Protein AF-A0A1S2NI06-F1 (afd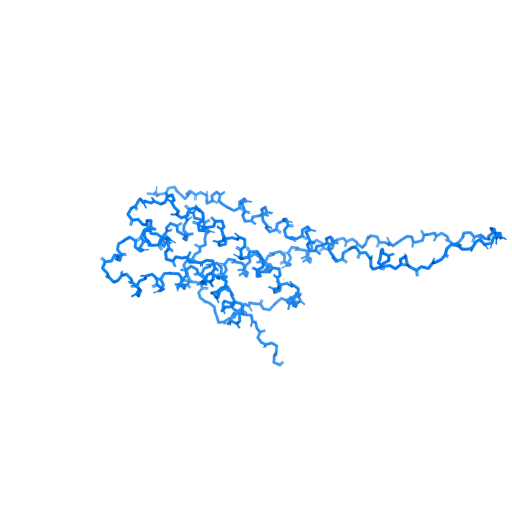b_monomer)

Foldseek 3Di:
DDDPDPQPCVVVVVVLLVVLVVVLVVVVPPPCVVVDPPDDDDDDDDDDDDDPPDPPPPPPDPPVVVVVLLSVLLSVLLLLLQQQLLVVLLVVLCVVCVPPNVLSVQLSCCLCVVQSNHDHCVVVPDQARDDDPPPDPVSLVSS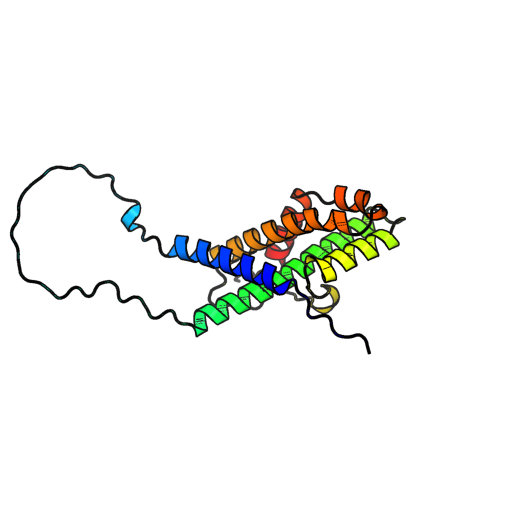LVSQLVSVVVSLVCSVVRDVVNVVSSVVDDSVSSNVSSVVSSVRHHDDPD

Structure (mmCIF, N/CA/C/O backbone):
data_AF-A0A1S2NI06-F1
#
_entry.id   AF-A0A1S2NI06-F1
#
loop_
_atom_site.group_PDB
_atom_site.id
_atom_site.type_symbol
_atom_site.label_atom_id
_atom_site.label_alt_id
_atom_site.label_comp_id
_atom_site.label_asym_id
_atom_site.label_entity_id
_atom_site.label_seq_id
_atom_site.pdbx_PDB_ins_code
_atom_site.Cartn_x
_atom_site.Cartn_y
_atom_site.Cartn_z
_atom_site.occupancy
_atom_site.B_iso_or_equiv
_atom_site.auth_seq_id
_atom_site.auth_comp_id
_atom_site.auth_asym_id
_atom_site.auth_atom_id
_atom_site.pdbx_PDB_model_num
ATOM 1 N N . MET A 1 1 ? -26.575 -8.287 -12.210 1.00 30.72 1 MET A N 1
ATOM 2 C CA . MET A 1 1 ? -25.509 -7.713 -13.062 1.00 30.72 1 MET A CA 1
ATOM 3 C C . MET A 1 1 ? -25.109 -6.364 -12.483 1.00 30.72 1 MET A C 1
ATOM 5 O O . MET A 1 1 ? -25.801 -5.383 -12.727 1.00 30.72 1 MET A O 1
ATOM 9 N N . LEU A 1 2 ? -24.057 -6.317 -11.659 1.00 30.08 2 LEU A N 1
ATOM 10 C CA . LEU A 1 2 ? -23.487 -5.038 -11.233 1.00 30.08 2 LEU A CA 1
ATOM 11 C C . LEU A 1 2 ? -22.755 -4.421 -12.426 1.00 30.08 2 LEU A C 1
ATOM 13 O O . LEU A 1 2 ? -21.873 -5.048 -13.014 1.00 30.08 2 LEU A O 1
ATOM 17 N N . LYS A 1 3 ? -23.147 -3.198 -12.793 1.00 34.09 3 LYS A N 1
ATOM 18 C CA . LYS A 1 3 ? -22.391 -2.365 -13.726 1.00 34.09 3 LYS A CA 1
ATOM 19 C C . LYS A 1 3 ? -20.985 -2.192 -13.156 1.00 34.09 3 LYS A C 1
ATOM 21 O O . LYS A 1 3 ? -20.821 -1.643 -12.071 1.00 34.09 3 LYS A O 1
ATOM 26 N N . LYS A 1 4 ? -19.996 -2.677 -13.905 1.00 38.00 4 LYS A N 1
ATOM 27 C CA . LYS A 1 4 ? -18.569 -2.439 -13.691 1.00 38.00 4 LYS A CA 1
ATOM 28 C C . LYS A 1 4 ? -18.367 -0.921 -13.763 1.00 38.00 4 LYS A C 1
ATOM 30 O O . LYS A 1 4 ? -18.345 -0.354 -14.853 1.00 38.00 4 LYS A O 1
ATOM 35 N N . SER A 1 5 ? -18.355 -0.259 -12.607 1.00 37.72 5 SER A N 1
ATOM 36 C CA . SER A 1 5 ? -17.981 1.149 -12.520 1.00 37.72 5 SER A CA 1
ATOM 37 C C . SER A 1 5 ? -16.526 1.222 -12.959 1.00 37.72 5 SER A C 1
ATOM 39 O O . SER A 1 5 ? -15.660 0.586 -12.358 1.00 37.72 5 SER A O 1
ATOM 41 N N . ILE A 1 6 ? -16.272 1.893 -14.077 1.00 45.59 6 ILE A N 1
ATOM 42 C CA . ILE A 1 6 ? -14.919 2.150 -14.556 1.00 45.59 6 ILE A CA 1
ATOM 43 C C . ILE A 1 6 ? -14.241 2.966 -13.449 1.00 45.59 6 ILE A C 1
ATOM 45 O O . ILE A 1 6 ? -14.674 4.079 -13.154 1.00 45.59 6 ILE A O 1
ATOM 49 N N . LYS A 1 7 ? -13.254 2.357 -12.773 1.00 46.56 7 LYS A N 1
ATOM 50 C CA . LYS A 1 7 ? -12.489 2.933 -11.656 1.00 46.56 7 LYS A CA 1
ATOM 51 C C . LYS A 1 7 ? -11.894 4.275 -12.109 1.00 46.56 7 LYS A C 1
ATOM 53 O O . LYS A 1 7 ? -10.891 4.315 -12.815 1.00 46.56 7 LYS A O 1
ATOM 58 N N . ASN A 1 8 ? -12.529 5.375 -11.713 1.00 44.78 8 ASN A N 1
ATOM 59 C CA . ASN A 1 8 ? -12.250 6.731 -12.202 1.00 44.78 8 ASN A CA 1
ATOM 60 C C . ASN A 1 8 ? -10.916 7.321 -11.679 1.00 44.78 8 ASN A C 1
ATOM 62 O O . ASN A 1 8 ? -10.570 8.451 -12.010 1.00 44.78 8 ASN A O 1
ATOM 66 N N . ASN A 1 9 ? -10.148 6.558 -10.890 1.00 53.88 9 ASN A N 1
ATOM 67 C CA . ASN A 1 9 ? -8.873 6.990 -10.303 1.00 53.88 9 ASN A CA 1
ATOM 68 C C . ASN A 1 9 ? -7.662 6.766 -11.214 1.00 53.88 9 ASN A C 1
ATOM 70 O O . ASN A 1 9 ? -6.600 7.316 -10.933 1.00 53.88 9 ASN A O 1
ATOM 74 N N . TYR A 1 10 ? -7.806 6.026 -12.323 1.00 49.09 10 TYR A N 1
ATOM 75 C CA . TYR A 1 10 ? -6.731 5.848 -13.313 1.00 49.09 10 TYR A CA 1
ATOM 76 C C . TYR A 1 10 ? -6.160 7.194 -13.790 1.00 49.09 10 TYR A C 1
ATOM 78 O O . TYR A 1 10 ? -4.971 7.300 -14.063 1.00 49.09 10 TYR A O 1
ATOM 86 N N . LEU A 1 11 ? -6.985 8.248 -13.804 1.00 45.66 11 LEU A N 1
ATOM 87 C CA . LEU A 1 11 ? -6.570 9.598 -14.170 1.00 45.66 11 LEU A CA 1
ATOM 88 C C . LEU A 1 11 ? -5.556 10.202 -13.184 1.00 45.66 11 LEU A C 1
ATOM 90 O O . LEU A 1 11 ? -4.592 10.818 -13.620 1.00 45.66 11 LEU A O 1
ATOM 94 N N . ILE A 1 12 ? -5.734 10.009 -11.873 1.00 54.19 12 ILE A N 1
ATOM 95 C CA . ILE A 1 12 ? -4.809 10.537 -10.855 1.00 54.19 12 ILE A CA 1
ATOM 96 C C . ILE A 1 12 ? -3.480 9.783 -10.930 1.00 54.19 12 ILE A C 1
ATOM 98 O O . ILE A 1 12 ? -2.423 10.409 -10.978 1.00 54.19 12 ILE A O 1
ATOM 102 N N . PHE A 1 13 ? -3.532 8.453 -11.051 1.00 54.22 13 PHE A N 1
ATOM 103 C CA . PHE A 1 13 ? -2.342 7.630 -11.273 1.00 54.22 13 PHE A CA 1
ATOM 104 C C . PHE A 1 13 ? -1.594 8.040 -12.542 1.00 54.22 13 PHE A C 1
ATOM 106 O O . PHE A 1 13 ? -0.386 8.251 -12.494 1.00 54.22 13 PHE A O 1
ATOM 113 N N . LEU A 1 14 ? -2.305 8.239 -13.655 1.00 54.31 14 LEU A N 1
ATOM 114 C CA . LEU A 1 14 ? -1.714 8.729 -14.898 1.00 54.31 14 LEU A CA 1
ATOM 115 C C . LEU A 1 14 ? -1.094 10.119 -14.744 1.00 54.31 14 LEU A C 1
ATOM 117 O O . LEU A 1 14 ? 0.000 10.338 -15.256 1.00 54.31 14 LEU A O 1
ATOM 121 N N . ILE A 1 15 ? -1.752 11.053 -14.051 1.00 60.06 15 ILE A N 1
ATOM 122 C CA . ILE A 1 15 ? -1.232 12.412 -13.847 1.00 60.06 15 ILE A CA 1
ATOM 123 C C . ILE A 1 15 ? 0.047 12.373 -13.009 1.00 60.06 15 ILE A C 1
ATOM 125 O O . ILE A 1 15 ? 1.037 12.976 -13.413 1.00 60.06 15 ILE A O 1
ATOM 129 N N . VAL A 1 16 ? 0.069 11.632 -11.897 1.00 58.19 16 VAL A N 1
ATOM 130 C CA . VAL A 1 16 ? 1.251 11.518 -11.025 1.00 58.19 16 VAL A CA 1
ATOM 131 C C . VAL A 1 16 ? 2.405 10.836 -11.757 1.00 58.19 16 VAL A C 1
ATOM 133 O O . VAL A 1 16 ? 3.529 11.335 -11.726 1.00 58.19 16 VAL A O 1
ATOM 136 N N . ILE A 1 17 ? 2.126 9.750 -12.484 1.00 59.88 17 ILE A N 1
ATOM 137 C CA . ILE A 1 17 ? 3.118 9.062 -13.319 1.00 59.88 17 ILE A CA 1
ATOM 138 C C . ILE A 1 17 ? 3.678 10.029 -14.369 1.00 59.88 17 ILE A C 1
ATOM 140 O O . ILE A 1 17 ? 4.893 10.163 -14.490 1.00 59.88 17 ILE A O 1
ATOM 144 N N . THR A 1 18 ? 2.817 10.773 -15.065 1.00 60.12 18 THR A N 1
ATOM 145 C CA . THR A 1 18 ? 3.236 11.750 -16.082 1.00 60.12 18 THR A CA 1
ATOM 146 C C . THR A 1 18 ? 4.076 12.876 -15.472 1.00 60.12 18 THR A C 1
ATOM 148 O O . THR A 1 18 ? 5.100 13.251 -16.037 1.00 60.12 18 THR A O 1
ATOM 151 N N . PHE A 1 19 ? 3.702 13.391 -14.298 1.00 59.78 19 PHE A N 1
ATOM 152 C CA . PHE A 1 19 ? 4.419 14.481 -13.629 1.00 59.78 19 PHE A CA 1
ATOM 153 C C . PHE A 1 19 ? 5.802 14.047 -13.127 1.00 59.78 19 PHE A C 1
ATOM 155 O O . PHE A 1 19 ? 6.777 14.792 -13.262 1.00 59.78 19 PHE A O 1
ATOM 162 N N . VAL A 1 20 ? 5.915 12.823 -12.599 1.00 60.03 20 VAL A N 1
ATOM 163 C CA . VAL A 1 20 ? 7.203 12.249 -12.195 1.00 60.03 20 VAL A CA 1
ATOM 164 C C . VAL A 1 20 ? 8.068 11.955 -13.415 1.00 60.03 20 VAL A C 1
ATOM 166 O O . VAL A 1 20 ? 9.238 12.321 -13.403 1.00 60.03 20 VAL A O 1
ATOM 169 N N . PHE A 1 21 ? 7.510 11.412 -14.501 1.00 58.34 21 PHE A N 1
ATOM 170 C CA . PHE A 1 21 ? 8.264 11.221 -15.743 1.00 58.34 21 PHE A CA 1
ATOM 171 C C . PHE A 1 21 ? 8.783 12.541 -16.311 1.00 58.34 21 PHE A C 1
ATOM 173 O O . PHE A 1 21 ? 9.970 12.629 -16.607 1.00 58.34 21 PHE A O 1
ATOM 180 N N . ILE A 1 22 ? 7.952 13.585 -16.399 1.00 57.34 22 ILE A N 1
ATOM 181 C CA . ILE A 1 22 ? 8.395 14.917 -16.841 1.00 57.34 22 ILE A CA 1
ATOM 182 C C . ILE A 1 22 ? 9.534 15.424 -15.946 1.00 57.34 22 ILE A C 1
ATOM 184 O O . ILE A 1 22 ? 10.531 15.925 -16.454 1.00 57.34 22 ILE A O 1
ATOM 188 N N . SER A 1 23 ? 9.437 15.232 -14.630 1.00 54.31 23 SER A N 1
ATOM 189 C CA . SER A 1 23 ? 10.467 15.666 -13.677 1.00 54.31 23 SER A CA 1
ATOM 190 C C . SER A 1 23 ? 11.777 14.873 -13.812 1.00 54.31 23 SER A C 1
ATOM 192 O O . SER A 1 23 ? 12.856 15.464 -13.813 1.00 54.31 23 SER A O 1
ATOM 194 N N . CYS A 1 24 ? 11.704 13.551 -13.996 1.00 49.53 24 CYS A N 1
ATOM 195 C CA . CYS A 1 24 ? 12.864 12.688 -14.225 1.00 49.53 24 CYS A CA 1
ATOM 196 C C . CYS A 1 24 ? 13.534 12.983 -15.573 1.00 49.53 24 CYS A C 1
ATOM 198 O O . CYS A 1 24 ? 14.757 13.112 -15.634 1.00 49.53 24 CYS A O 1
ATOM 200 N N . PHE A 1 25 ? 12.751 13.167 -16.639 1.00 51.59 25 PHE A N 1
ATOM 201 C CA . PHE A 1 25 ? 13.268 13.523 -17.959 1.00 51.59 25 PHE A CA 1
ATOM 202 C C . PHE A 1 25 ? 13.889 14.918 -17.968 1.00 51.59 25 PHE A C 1
ATOM 204 O O . PHE A 1 25 ? 14.991 15.070 -18.480 1.00 51.59 25 PHE A O 1
ATOM 211 N N . LEU A 1 26 ? 13.271 15.918 -17.333 1.00 48.19 26 LEU A N 1
ATOM 212 C CA . LEU A 1 26 ? 13.885 17.241 -17.185 1.00 48.19 26 LEU A CA 1
ATOM 213 C C . LEU A 1 26 ? 15.220 17.159 -16.431 1.00 48.19 26 LEU A C 1
ATOM 215 O O . LEU A 1 26 ? 16.176 17.807 -16.835 1.00 48.19 26 LEU A O 1
ATOM 219 N N . SER A 1 27 ? 15.336 16.318 -15.398 1.00 45.19 27 SER A N 1
ATOM 220 C CA . SER A 1 27 ? 16.606 16.145 -14.677 1.00 45.19 27 SER A CA 1
ATOM 221 C C . SER A 1 27 ? 17.690 15.395 -15.467 1.00 45.19 27 SER A C 1
ATOM 223 O O . SER A 1 27 ? 18.870 15.671 -15.275 1.00 45.19 27 SER A O 1
ATOM 225 N N . ALA A 1 28 ? 17.310 14.490 -16.376 1.00 44.91 28 ALA A N 1
ATOM 226 C CA . ALA A 1 28 ? 18.238 13.741 -17.230 1.00 44.91 28 ALA A CA 1
ATOM 227 C C . ALA A 1 28 ? 18.629 14.495 -18.517 1.00 44.91 28 ALA A C 1
ATOM 229 O O . ALA A 1 28 ? 19.676 14.218 -19.097 1.00 44.91 28 ALA A O 1
ATOM 230 N N . PHE A 1 29 ? 17.797 15.446 -18.961 1.00 43.47 29 PHE A N 1
ATOM 231 C CA . PHE A 1 29 ? 18.002 16.242 -20.175 1.00 43.47 29 PHE A CA 1
ATOM 232 C C . PHE A 1 29 ? 18.488 17.670 -19.921 1.00 43.47 29 PHE A C 1
ATOM 234 O O . PHE A 1 29 ? 18.764 18.361 -20.899 1.00 43.47 29 PHE A O 1
ATOM 241 N N . ILE A 1 30 ? 18.635 18.132 -18.671 1.00 42.62 30 ILE A N 1
ATOM 242 C CA . ILE A 1 30 ? 19.471 19.309 -18.397 1.00 42.62 30 ILE A CA 1
ATOM 243 C C . ILE A 1 30 ? 20.914 18.858 -18.633 1.00 42.62 30 ILE A C 1
ATOM 245 O O . ILE A 1 30 ? 21.453 18.099 -17.823 1.00 42.62 30 ILE A O 1
ATOM 249 N N . PRO A 1 31 ? 21.565 19.277 -19.733 1.00 38.88 31 PRO A N 1
ATOM 250 C CA . PRO A 1 31 ? 22.948 18.915 -19.949 1.00 38.88 31 PRO A CA 1
ATOM 251 C C . PRO A 1 31 ? 23.754 19.517 -18.799 1.00 38.88 31 PRO A C 1
ATOM 253 O O . PRO A 1 31 ? 23.561 20.681 -18.435 1.00 38.88 31 PRO A O 1
ATOM 256 N N . SER A 1 32 ? 24.725 18.766 -18.286 1.00 43.50 32 SER A N 1
ATOM 257 C CA . SER A 1 32 ? 25.750 19.271 -17.363 1.00 43.50 32 SER A CA 1
ATOM 258 C C . SER A 1 32 ? 26.503 20.504 -17.897 1.00 43.50 32 SER A C 1
ATOM 260 O O . SER A 1 32 ? 27.273 21.112 -17.164 1.00 43.50 32 SER A O 1
ATOM 262 N N . ALA A 1 33 ? 26.260 20.910 -19.149 1.00 44.22 33 ALA A N 1
ATOM 263 C CA . ALA A 1 33 ? 26.723 22.152 -19.754 1.00 44.22 33 ALA A CA 1
ATOM 264 C C . ALA A 1 33 ? 26.167 23.436 -19.101 1.00 44.22 33 ALA A C 1
ATOM 266 O O . ALA A 1 33 ? 26.736 24.494 -19.329 1.00 44.22 33 ALA A O 1
ATOM 267 N N . PHE A 1 34 ? 25.109 23.375 -18.281 1.00 48.09 34 PHE A N 1
ATOM 268 C CA . PHE A 1 34 ? 24.663 24.534 -17.484 1.00 48.09 34 PHE A CA 1
ATOM 269 C C . PHE A 1 34 ? 25.269 24.590 -16.072 1.00 48.09 34 PHE A C 1
ATOM 271 O O . PHE A 1 34 ? 25.006 25.535 -15.332 1.00 48.09 34 PHE A O 1
ATOM 278 N N . ALA A 1 35 ? 26.065 23.591 -15.676 1.00 44.47 35 ALA A N 1
ATOM 279 C CA . ALA A 1 35 ? 26.626 23.506 -14.328 1.00 44.47 35 ALA A CA 1
ATOM 280 C C . ALA A 1 35 ? 28.074 24.011 -14.216 1.00 44.47 35 ALA A C 1
ATOM 282 O O . ALA A 1 35 ? 28.627 23.972 -13.118 1.00 44.47 35 ALA A O 1
ATOM 283 N N . ASP A 1 36 ? 28.683 24.504 -15.299 1.00 44.47 36 ASP A N 1
ATOM 284 C CA . ASP A 1 36 ? 30.072 24.970 -15.263 1.00 44.47 36 ASP A CA 1
ATOM 285 C C . ASP A 1 36 ? 30.267 26.317 -15.973 1.00 44.47 36 ASP A C 1
ATOM 287 O O . ASP A 1 36 ? 31.005 26.434 -16.943 1.00 44.47 36 ASP A O 1
ATOM 291 N N . ASP A 1 37 ? 29.618 27.360 -15.449 1.00 40.50 37 ASP A N 1
ATOM 292 C CA . ASP A 1 37 ? 30.030 28.752 -15.674 1.00 40.50 37 ASP A CA 1
ATOM 293 C C . ASP A 1 37 ? 30.669 29.306 -14.392 1.00 40.50 37 ASP A C 1
ATOM 295 O O . ASP A 1 37 ? 30.188 30.224 -13.725 1.00 40.50 37 ASP A O 1
ATOM 299 N N . LYS A 1 38 ? 31.800 28.706 -14.012 1.00 50.06 38 LYS A N 1
ATOM 300 C CA . LYS A 1 38 ? 32.785 29.344 -13.133 1.00 50.06 38 LYS A CA 1
ATOM 301 C C . LYS A 1 38 ? 34.124 29.487 -13.844 1.00 50.06 38 LYS A C 1
ATOM 303 O O . LYS A 1 38 ? 35.113 28.959 -13.349 1.00 50.06 38 LYS A O 1
ATOM 308 N N . LYS A 1 39 ? 34.204 30.245 -14.946 1.00 37.47 39 LYS A N 1
ATOM 309 C CA . LYS A 1 39 ? 35.481 30.854 -15.370 1.00 37.47 39 LYS A CA 1
ATOM 310 C C . LYS A 1 39 ? 35.306 32.245 -15.985 1.00 37.47 39 LYS A C 1
ATOM 312 O O . LYS A 1 39 ? 34.712 32.405 -17.038 1.00 37.47 39 LYS A O 1
ATOM 317 N N . ASP A 1 40 ? 35.858 33.208 -15.249 1.00 36.44 40 ASP A N 1
ATOM 318 C CA . ASP A 1 40 ? 36.359 34.541 -15.606 1.00 36.44 40 ASP A CA 1
ATOM 319 C C . ASP A 1 40 ? 36.042 35.140 -16.995 1.00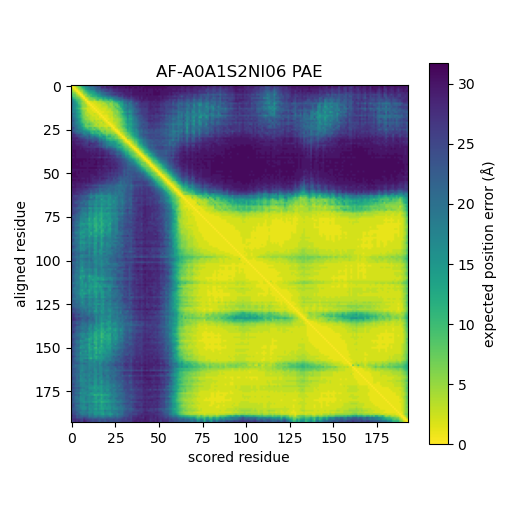 36.44 40 ASP A C 1
ATOM 321 O O . ASP A 1 40 ? 36.466 34.599 -18.020 1.00 36.44 40 ASP A O 1
ATOM 325 N N . PRO A 1 41 ? 35.480 36.365 -17.052 1.00 41.09 41 PRO A N 1
ATOM 326 C CA . PRO A 1 41 ? 35.399 37.133 -18.282 1.00 41.09 41 PRO A CA 1
ATOM 327 C C . PRO A 1 41 ? 36.711 37.900 -18.506 1.00 41.09 41 PRO A C 1
ATOM 329 O O . PRO A 1 41 ? 36.961 38.935 -17.885 1.00 41.09 41 PRO A O 1
ATOM 332 N N . LYS A 1 42 ? 37.550 37.436 -19.435 1.00 36.47 42 LYS A N 1
ATOM 333 C CA . LYS A 1 42 ? 38.537 38.304 -20.096 1.00 36.47 42 LYS A CA 1
ATOM 334 C C . LYS A 1 42 ? 38.475 38.135 -21.609 1.00 36.47 42 LYS A C 1
ATOM 336 O O . LYS A 1 42 ? 38.693 37.054 -22.143 1.00 36.47 42 LYS A O 1
ATOM 341 N N . GLU A 1 43 ? 38.168 39.251 -22.263 1.00 39.97 43 GLU A N 1
ATOM 342 C CA . GLU A 1 43 ? 38.207 39.489 -23.705 1.00 39.97 43 GLU A CA 1
ATOM 343 C C . GLU A 1 43 ? 39.473 38.941 -24.385 1.00 39.97 43 GLU A C 1
ATOM 345 O O . GLU A 1 43 ? 40.576 39.139 -23.866 1.00 39.97 43 GLU A O 1
ATOM 350 N N . LYS A 1 44 ? 39.329 38.419 -25.618 1.00 32.38 44 LYS A N 1
ATOM 351 C CA . LYS A 1 44 ? 39.927 39.026 -26.832 1.00 32.38 44 LYS A CA 1
ATOM 352 C C . LYS A 1 44 ? 39.638 38.253 -28.140 1.00 32.38 44 LYS A C 1
ATOM 354 O O . LYS A 1 44 ? 40.086 37.130 -28.310 1.00 32.38 44 LYS A O 1
ATOM 359 N N . THR A 1 45 ? 38.987 38.967 -29.069 1.00 31.84 45 THR A N 1
ATOM 360 C CA . THR A 1 45 ? 39.182 39.054 -30.546 1.00 31.84 45 THR A CA 1
ATOM 361 C C . THR A 1 45 ? 39.114 37.826 -31.490 1.00 31.84 45 THR A C 1
ATOM 363 O O . THR A 1 45 ? 39.857 36.862 -31.371 1.00 31.84 45 THR A O 1
ATOM 366 N N . THR A 1 46 ? 38.262 38.009 -32.511 1.00 34.34 46 THR A N 1
ATOM 367 C CA . THR A 1 46 ? 37.895 37.291 -33.766 1.00 34.34 46 THR A CA 1
ATOM 368 C C . THR A 1 46 ? 39.076 36.913 -34.709 1.00 34.34 46 THR A C 1
ATOM 370 O O . THR A 1 46 ? 40.146 37.492 -34.530 1.00 34.34 46 THR A O 1
ATOM 373 N N . PRO A 1 47 ? 38.938 36.021 -35.740 1.00 35.78 47 PRO A N 1
ATOM 374 C CA . PRO A 1 47 ? 37.972 36.149 -36.851 1.00 35.78 47 PRO A CA 1
ATOM 375 C C . PRO A 1 47 ? 37.246 34.868 -37.326 1.00 35.78 47 PRO A C 1
ATOM 377 O O . PRO A 1 47 ? 37.635 33.734 -37.067 1.00 35.78 47 PRO A O 1
ATOM 380 N N . VAL A 1 48 ? 36.162 35.129 -38.061 1.00 41.59 48 VAL A N 1
ATOM 381 C CA . VAL A 1 48 ? 35.306 34.218 -38.832 1.00 41.59 48 VAL A CA 1
ATOM 382 C C . VAL A 1 48 ? 36.131 33.273 -39.713 1.00 41.59 48 VAL A C 1
ATOM 384 O O . VAL A 1 48 ? 36.924 33.729 -40.532 1.00 41.59 48 VAL A O 1
ATOM 387 N N . SER A 1 49 ? 35.889 31.970 -39.577 1.00 32.00 49 SER A N 1
ATOM 388 C CA . SER A 1 49 ? 36.253 30.951 -40.561 1.00 32.00 49 SER A CA 1
ATOM 389 C C . SER A 1 49 ? 35.068 30.007 -40.745 1.00 32.00 49 SER A C 1
ATOM 391 O O . SER A 1 49 ? 34.237 29.840 -39.853 1.00 32.00 49 SER A O 1
ATOM 393 N N . GLU A 1 50 ? 34.958 29.497 -41.956 1.00 30.22 50 GLU A N 1
ATOM 394 C CA . GLU A 1 50 ? 33.762 28.993 -42.610 1.00 30.22 50 GLU A CA 1
ATOM 395 C C . GLU A 1 50 ? 33.051 27.861 -41.857 1.00 30.22 50 GLU A C 1
ATOM 397 O O . GLU A 1 50 ? 33.657 26.950 -41.302 1.00 30.22 50 GLU A O 1
ATOM 402 N N . SER A 1 51 ? 31.722 27.947 -41.886 1.00 38.19 51 SER A N 1
ATOM 403 C CA . SER A 1 51 ? 30.751 26.957 -41.425 1.00 38.19 51 SER A CA 1
ATOM 404 C C . SER A 1 51 ? 31.106 25.518 -41.831 1.00 38.19 51 SER A C 1
ATOM 406 O O . SER A 1 51 ? 31.034 25.192 -43.017 1.00 38.19 51 SER A O 1
ATOM 408 N N . PRO A 1 52 ? 31.309 24.591 -40.879 1.00 36.38 52 PRO A N 1
ATOM 409 C CA . PRO A 1 52 ? 30.732 23.272 -40.983 1.00 36.38 52 PRO A CA 1
ATOM 410 C C . PRO A 1 52 ? 29.326 23.372 -40.399 1.00 36.38 52 PRO A C 1
ATOM 412 O O . PRO A 1 52 ? 29.135 23.566 -39.198 1.00 36.38 52 PRO A O 1
ATOM 415 N N . GLN A 1 53 ? 28.353 23.283 -41.300 1.00 35.75 53 GLN A N 1
ATOM 416 C CA . GLN A 1 53 ? 26.944 23.023 -41.053 1.00 35.75 53 GLN A CA 1
ATOM 417 C C . GLN A 1 53 ? 26.727 22.372 -39.685 1.00 35.75 53 GLN A C 1
ATOM 419 O O . GLN A 1 53 ? 27.047 21.201 -39.489 1.00 35.75 53 GLN A O 1
ATOM 424 N N . SER A 1 54 ? 26.213 23.178 -38.752 1.00 33.41 54 SER A N 1
ATOM 425 C CA . SER A 1 54 ? 25.740 22.754 -37.442 1.00 33.41 54 SER A CA 1
ATOM 426 C C . SER A 1 54 ? 24.847 21.529 -37.623 1.00 33.41 54 SER A C 1
ATOM 428 O O . SER A 1 54 ? 23.660 21.635 -37.930 1.00 33.41 54 SER A O 1
ATOM 430 N N . GLN A 1 55 ? 25.419 20.341 -37.440 1.00 35.62 55 GLN A N 1
ATOM 431 C CA . GLN A 1 55 ? 24.667 19.227 -36.902 1.00 35.62 55 GLN A CA 1
ATOM 432 C C . GLN A 1 55 ? 24.494 19.563 -35.426 1.00 35.62 55 GLN A C 1
ATOM 434 O O . GLN A 1 55 ? 25.210 19.060 -34.564 1.00 35.62 55 GLN A O 1
ATOM 439 N N . GLY A 1 56 ? 23.561 20.483 -35.151 1.00 33.38 56 GLY A N 1
ATOM 440 C CA . GLY A 1 56 ? 22.984 20.614 -33.824 1.00 33.38 56 GLY A CA 1
ATOM 441 C C . GLY A 1 56 ? 22.575 19.218 -33.350 1.00 33.38 56 GLY A C 1
ATOM 442 O O . GLY A 1 56 ? 22.269 18.374 -34.203 1.00 33.38 56 GLY A O 1
ATOM 443 N N . PRO A 1 57 ? 22.630 18.942 -32.035 1.00 39.22 57 PRO A N 1
ATOM 444 C CA . PRO A 1 57 ? 22.342 17.617 -31.507 1.00 39.22 57 PRO A CA 1
ATOM 445 C C . PRO A 1 57 ? 21.046 17.136 -32.149 1.00 39.22 57 PRO A C 1
ATOM 447 O O . PRO A 1 57 ? 20.001 17.771 -31.991 1.00 39.22 57 PRO A O 1
ATOM 450 N N . LYS A 1 58 ? 21.149 16.086 -32.978 1.00 38.47 58 LYS A N 1
ATOM 451 C CA . LYS A 1 58 ? 19.982 15.424 -33.550 1.00 38.47 58 LYS A CA 1
ATOM 452 C C . LYS A 1 58 ? 19.121 15.111 -32.344 1.00 38.47 58 LYS A C 1
ATOM 454 O O . LYS A 1 58 ? 19.554 14.342 -31.493 1.00 38.47 58 LYS A O 1
ATOM 459 N N . LEU A 1 59 ? 17.971 15.772 -32.253 1.00 40.97 59 LEU A N 1
ATOM 460 C CA . LEU A 1 59 ? 16.931 15.420 -31.308 1.00 40.97 59 LEU A CA 1
ATOM 461 C C . LEU A 1 59 ? 16.644 13.951 -31.623 1.00 40.97 59 LEU A C 1
ATOM 463 O O . LEU A 1 59 ? 16.038 13.656 -32.657 1.00 40.97 59 LEU A O 1
ATOM 467 N N . GLU A 1 60 ? 17.247 13.037 -30.861 1.00 46.28 60 GLU A N 1
ATOM 468 C CA . GLU A 1 60 ? 17.064 11.615 -31.085 1.00 46.28 60 GLU A CA 1
ATOM 469 C C . GLU A 1 60 ? 15.565 11.390 -31.045 1.00 46.28 60 GLU A C 1
ATOM 471 O O . GLU A 1 60 ? 14.876 11.837 -30.125 1.00 46.28 60 GLU A O 1
ATOM 476 N N . VAL A 1 61 ? 15.053 10.802 -32.124 1.00 45.06 61 VAL A N 1
ATOM 477 C CA . VAL A 1 61 ? 13.645 10.464 -32.256 1.00 45.06 61 VAL A CA 1
ATOM 478 C C . VAL A 1 61 ? 13.283 9.686 -31.001 1.00 45.06 61 VAL A C 1
ATOM 480 O O . VAL A 1 61 ? 13.779 8.579 -30.806 1.00 45.06 61 VAL A O 1
ATOM 483 N N . VAL A 1 62 ? 12.478 10.309 -30.138 1.00 52.00 62 VAL A N 1
ATOM 484 C CA . VAL A 1 62 ? 11.910 9.726 -28.921 1.00 52.00 62 VAL A CA 1
ATOM 485 C C . VAL A 1 62 ? 11.413 8.336 -29.303 1.00 52.00 62 VAL A C 1
ATOM 487 O O . VAL A 1 62 ? 10.440 8.212 -30.047 1.00 52.00 62 VAL A O 1
ATOM 490 N N . ASN A 1 63 ? 12.138 7.288 -28.895 1.00 58.38 63 ASN A N 1
ATOM 491 C CA . ASN A 1 63 ? 11.820 5.918 -29.284 1.00 58.38 63 ASN A CA 1
ATOM 492 C C . ASN A 1 63 ? 10.545 5.505 -28.553 1.00 58.38 63 ASN A C 1
ATOM 494 O O . ASN A 1 63 ? 10.597 4.960 -27.460 1.00 58.38 63 ASN A O 1
ATOM 498 N N . TYR A 1 64 ? 9.393 5.811 -29.137 1.00 61.91 64 TYR A N 1
ATOM 499 C CA . TYR A 1 64 ? 8.090 5.686 -28.492 1.00 61.91 64 TYR A CA 1
ATOM 500 C C . TYR A 1 64 ? 7.850 4.301 -27.866 1.00 61.91 64 TYR A C 1
ATOM 502 O O . TYR A 1 64 ? 7.314 4.209 -26.767 1.00 61.91 64 TYR A O 1
ATOM 510 N N . ASN A 1 65 ? 8.346 3.234 -28.502 1.00 63.31 65 ASN A N 1
ATOM 511 C CA . ASN A 1 65 ? 8.250 1.866 -27.982 1.00 63.31 65 ASN A CA 1
ATOM 512 C C . ASN A 1 65 ? 9.046 1.675 -26.682 1.00 63.31 65 ASN A C 1
ATOM 514 O O . ASN A 1 65 ? 8.600 0.978 -25.774 1.00 63.31 65 ASN A O 1
ATOM 518 N N . LEU A 1 66 ? 10.210 2.318 -26.579 1.00 66.44 66 LEU A N 1
ATOM 519 C CA . LEU A 1 66 ? 11.015 2.338 -25.364 1.00 66.44 66 LEU A CA 1
ATOM 520 C C . LEU A 1 66 ? 10.308 3.112 -24.241 1.00 66.44 66 LEU A C 1
ATOM 522 O O . LEU A 1 66 ? 10.218 2.616 -23.121 1.00 66.44 66 LEU A O 1
ATOM 526 N N . PHE A 1 67 ? 9.768 4.296 -24.542 1.00 66.00 67 PHE A N 1
ATOM 527 C CA . PHE A 1 67 ? 9.021 5.093 -23.561 1.00 66.00 67 PHE A CA 1
ATOM 528 C C . PHE A 1 67 ? 7.804 4.332 -23.030 1.00 66.00 67 PHE A C 1
ATOM 530 O O . PHE A 1 67 ? 7.603 4.278 -21.818 1.00 66.00 67 PHE A O 1
ATOM 537 N N . GLN A 1 68 ? 7.050 3.683 -23.921 1.00 69.69 68 GLN A N 1
ATOM 538 C CA . GLN A 1 68 ? 5.902 2.869 -23.541 1.00 69.69 68 GLN A CA 1
ATOM 539 C C . GLN A 1 68 ? 6.320 1.686 -22.658 1.00 69.69 68 GLN A C 1
ATOM 541 O O . GLN A 1 68 ? 5.721 1.468 -21.612 1.00 69.69 68 GLN A O 1
ATOM 546 N N . SER A 1 69 ? 7.404 0.983 -23.004 1.00 67.56 69 SER A N 1
ATOM 547 C CA . SER A 1 69 ? 7.912 -0.137 -22.200 1.00 67.56 69 SER A CA 1
ATOM 548 C C . SER A 1 69 ? 8.351 0.286 -20.793 1.00 67.56 69 SER A C 1
ATOM 550 O O . SER A 1 69 ? 8.101 -0.442 -19.830 1.00 67.56 69 SER A O 1
ATOM 552 N N . ILE A 1 70 ? 9.001 1.446 -20.649 1.00 69.94 70 ILE A N 1
ATOM 553 C CA . ILE A 1 70 ? 9.397 1.981 -19.337 1.00 69.94 70 ILE A CA 1
ATOM 554 C C . ILE A 1 70 ? 8.153 2.385 -18.537 1.00 69.94 70 ILE A C 1
ATOM 556 O O . ILE A 1 70 ? 8.065 2.087 -17.345 1.00 69.94 70 ILE A O 1
ATOM 560 N N . GLN A 1 71 ? 7.183 3.031 -19.183 1.00 71.62 71 GLN A N 1
ATOM 561 C CA . GLN A 1 71 ? 5.937 3.446 -18.548 1.00 71.62 71 GLN A CA 1
ATOM 562 C C . GLN A 1 71 ? 5.113 2.248 -18.065 1.00 71.62 71 GLN A C 1
ATOM 564 O O . GLN A 1 71 ? 4.658 2.250 -16.921 1.00 71.62 71 GLN A O 1
ATOM 569 N N . ASP A 1 72 ? 4.960 1.216 -18.893 1.00 71.75 72 ASP A N 1
ATOM 570 C CA . ASP A 1 72 ? 4.213 0.004 -18.553 1.00 71.75 72 ASP A CA 1
ATOM 571 C C . ASP A 1 72 ? 4.891 -0.752 -17.402 1.00 71.75 72 ASP A C 1
ATOM 573 O O . ASP A 1 72 ? 4.223 -1.178 -16.453 1.00 71.75 72 ASP A O 1
ATOM 577 N N . SER A 1 73 ? 6.227 -0.837 -17.424 1.00 78.94 73 SER A N 1
ATOM 578 C CA . SER A 1 73 ? 7.023 -1.400 -16.328 1.00 78.94 73 SER A CA 1
ATOM 579 C C . SER A 1 73 ? 6.810 -0.625 -15.025 1.00 78.94 73 SER A C 1
ATOM 581 O O . SER A 1 73 ? 6.458 -1.215 -14.002 1.00 78.94 73 SER A O 1
ATOM 583 N N . LEU A 1 74 ? 6.958 0.705 -15.048 1.00 83.12 74 LEU A N 1
ATOM 584 C CA . LEU A 1 74 ? 6.807 1.530 -13.849 1.00 83.12 74 LEU A CA 1
ATOM 585 C C . LEU A 1 74 ? 5.370 1.504 -13.317 1.00 83.12 74 LEU A C 1
ATOM 587 O O . LEU A 1 74 ? 5.168 1.437 -12.105 1.00 83.12 74 LEU A O 1
ATOM 591 N N . SER A 1 75 ? 4.372 1.509 -14.203 1.00 84.25 75 SER A N 1
ATOM 592 C CA . SER A 1 75 ? 2.958 1.388 -13.842 1.00 84.25 75 SER A CA 1
ATOM 593 C C . SER A 1 75 ? 2.676 0.054 -13.152 1.00 84.25 75 SER A C 1
ATOM 595 O O . SER A 1 75 ? 2.063 0.025 -12.084 1.00 84.25 75 SER A O 1
ATOM 597 N N . THR A 1 76 ? 3.179 -1.049 -13.711 1.00 87.31 76 THR A N 1
ATOM 598 C CA . THR A 1 76 ? 3.019 -2.394 -13.137 1.00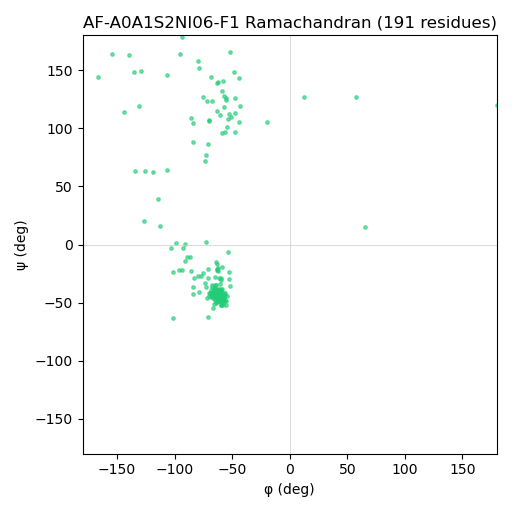 87.31 76 THR A CA 1
ATOM 599 C C . THR A 1 76 ? 3.678 -2.483 -11.762 1.00 87.31 76 THR A C 1
ATOM 601 O O . THR A 1 76 ? 3.031 -2.866 -10.786 1.00 87.31 76 THR A O 1
ATOM 604 N N . LYS A 1 77 ? 4.931 -2.028 -11.645 1.00 91.88 77 LYS A N 1
ATOM 605 C CA . LYS A 1 77 ? 5.668 -1.987 -10.373 1.00 91.88 77 LYS A CA 1
ATOM 606 C C . LYS A 1 77 ? 4.986 -1.099 -9.329 1.00 91.88 77 LYS A C 1
ATOM 608 O O . LYS A 1 77 ? 4.945 -1.461 -8.153 1.00 91.88 77 LYS A O 1
ATOM 613 N N . THR A 1 78 ? 4.412 0.031 -9.746 1.00 92.38 78 THR A N 1
ATOM 614 C CA . THR A 1 78 ? 3.624 0.918 -8.874 1.00 92.38 78 THR A CA 1
ATOM 615 C C . THR A 1 78 ? 2.383 0.204 -8.361 1.00 92.38 78 THR A C 1
ATOM 617 O O . THR A 1 78 ? 2.168 0.179 -7.153 1.00 92.38 78 THR A O 1
ATOM 620 N N . SER A 1 79 ? 1.609 -0.431 -9.246 1.00 92.19 79 SER A N 1
ATOM 621 C CA . SER A 1 79 ? 0.399 -1.170 -8.869 1.00 92.19 79 SER A CA 1
ATOM 622 C C .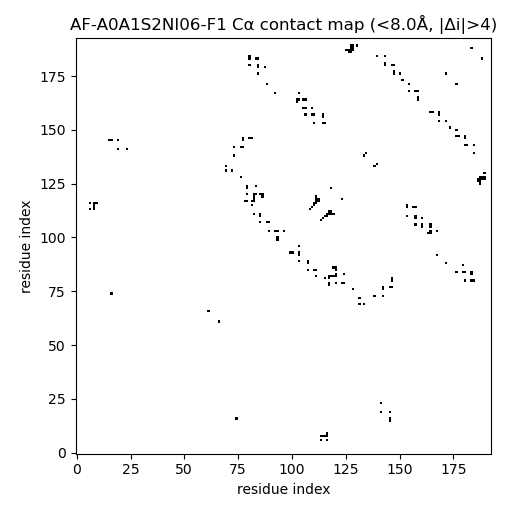 SER A 1 79 ? 0.704 -2.288 -7.869 1.00 92.19 79 SER A C 1
ATOM 624 O O . SER A 1 79 ? 0.094 -2.346 -6.799 1.00 92.19 79 SER A O 1
ATOM 626 N N . LEU A 1 80 ? 1.710 -3.120 -8.163 1.00 95.31 80 LEU A N 1
ATOM 627 C CA . LEU A 1 80 ? 2.146 -4.206 -7.280 1.00 95.31 80 LEU A CA 1
ATOM 628 C C . LEU A 1 80 ? 2.636 -3.678 -5.926 1.00 95.31 80 LEU A C 1
ATOM 630 O O . LEU A 1 80 ? 2.237 -4.183 -4.879 1.00 95.31 80 LEU A O 1
ATOM 634 N N . SER A 1 81 ? 3.440 -2.612 -5.923 1.00 96.38 81 SER A N 1
ATOM 635 C CA . SER A 1 81 ? 3.927 -1.997 -4.682 1.00 96.38 81 SER A CA 1
ATOM 636 C C . SER A 1 81 ? 2.796 -1.398 -3.848 1.00 96.38 81 SER A C 1
ATOM 638 O O . SER A 1 81 ? 2.775 -1.559 -2.629 1.00 96.38 81 SER A O 1
ATOM 640 N N . CYS A 1 82 ? 1.837 -0.716 -4.480 1.00 96.88 82 CYS A N 1
ATOM 641 C CA . CYS A 1 82 ? 0.647 -0.195 -3.812 1.00 96.88 82 CYS A CA 1
ATOM 642 C C . CYS A 1 82 ? -0.168 -1.324 -3.181 1.00 96.88 82 CYS A C 1
ATOM 644 O O . CYS A 1 82 ? -0.560 -1.213 -2.019 1.00 96.88 82 CYS A O 1
ATOM 646 N N . SER A 1 83 ? -0.365 -2.418 -3.919 1.00 97.12 83 SER A N 1
ATOM 647 C CA . SER A 1 83 ? -1.052 -3.607 -3.426 1.00 97.12 83 SER A CA 1
ATOM 648 C C . SER A 1 83 ? -0.337 -4.216 -2.213 1.00 97.12 83 SER A C 1
ATOM 650 O O . SER A 1 83 ? -0.962 -4.428 -1.170 1.00 97.12 83 SER A O 1
ATOM 652 N N . TYR A 1 84 ? 0.988 -4.379 -2.281 1.00 97.94 84 TYR A N 1
ATOM 653 C CA . TYR A 1 84 ? 1.804 -4.880 -1.174 1.00 97.94 84 TYR A CA 1
ATOM 654 C C . TYR A 1 84 ? 1.747 -3.964 0.062 1.00 97.94 84 TYR A C 1
ATOM 656 O O . TYR A 1 84 ? 1.550 -4.424 1.187 1.00 97.94 84 TYR A O 1
ATOM 664 N N . VAL A 1 85 ? 1.884 -2.644 -0.102 1.00 98.12 85 VAL A N 1
ATOM 665 C CA . VAL A 1 85 ? 1.845 -1.702 1.033 1.00 98.12 85 VAL A CA 1
ATOM 666 C C . VAL A 1 85 ? 0.446 -1.643 1.664 1.00 98.12 85 VAL A C 1
ATOM 668 O O . VAL A 1 85 ? 0.322 -1.574 2.893 1.00 98.12 85 VAL A O 1
ATOM 671 N N . ALA A 1 86 ? -0.620 -1.736 0.866 1.00 97.56 86 ALA A N 1
ATOM 672 C CA . ALA A 1 86 ? -1.984 -1.864 1.377 1.00 97.56 86 ALA A CA 1
ATOM 673 C C . ALA A 1 86 ? -2.177 -3.178 2.160 1.00 97.56 86 ALA A C 1
ATOM 675 O O . ALA A 1 86 ? -2.816 -3.185 3.217 1.00 97.56 86 ALA A O 1
ATOM 676 N N . TYR A 1 87 ? -1.521 -4.259 1.741 1.00 98.19 87 TYR A N 1
ATOM 677 C CA . TYR A 1 87 ? -1.517 -5.524 2.470 1.00 98.19 87 TYR A CA 1
ATOM 678 C C . TYR A 1 87 ? -0.781 -5.411 3.812 1.00 98.19 87 TYR A C 1
ATOM 680 O O . TYR A 1 87 ? -1.307 -5.815 4.853 1.00 98.19 87 TYR A O 1
ATOM 688 N N . LYS A 1 88 ? 0.385 -4.754 3.850 1.00 98.06 88 LYS A N 1
ATOM 689 C CA . LYS A 1 88 ? 1.086 -4.447 5.114 1.00 98.06 88 LYS A CA 1
ATOM 690 C C . LYS A 1 88 ? 0.219 -3.597 6.049 1.00 98.06 88 LYS A C 1
ATOM 692 O O . LYS A 1 88 ? 0.192 -3.856 7.253 1.00 98.06 88 LYS A O 1
ATOM 697 N N . THR A 1 89 ? -0.533 -2.645 5.494 1.00 97.69 89 THR A N 1
ATOM 698 C CA . THR A 1 89 ? -1.499 -1.819 6.237 1.00 97.69 89 THR A CA 1
ATOM 699 C C . THR A 1 89 ? -2.595 -2.684 6.865 1.00 97.69 89 THR A C 1
ATOM 701 O O . THR A 1 89 ? -2.837 -2.596 8.070 1.00 97.69 89 THR A O 1
ATOM 704 N N . LYS A 1 90 ? -3.198 -3.587 6.080 1.00 97.62 90 LYS A N 1
ATOM 705 C CA . LYS A 1 90 ? -4.191 -4.569 6.545 1.00 97.62 90 LYS A CA 1
ATOM 706 C C . LYS A 1 90 ? -3.649 -5.415 7.695 1.00 97.62 90 LYS A C 1
ATOM 708 O O . LYS A 1 90 ? -4.290 -5.498 8.742 1.00 97.62 90 LYS A O 1
ATOM 713 N N . LEU A 1 91 ? -2.471 -6.018 7.532 1.00 97.75 91 LEU A N 1
ATOM 714 C CA . LEU A 1 91 ? -1.859 -6.862 8.563 1.00 97.75 91 LEU A CA 1
ATOM 715 C C . LEU A 1 91 ? -1.591 -6.089 9.858 1.00 97.75 91 LEU A C 1
ATOM 717 O O . LEU A 1 91 ? -1.910 -6.571 10.950 1.00 97.75 91 LEU A O 1
ATOM 721 N N . TYR A 1 92 ? -1.036 -4.882 9.741 1.00 97.94 92 TYR A N 1
ATOM 722 C CA . TYR A 1 92 ? -0.749 -4.021 10.882 1.00 97.94 92 TYR A CA 1
ATOM 723 C C . TYR A 1 92 ? -2.021 -3.684 11.664 1.00 97.94 92 TYR A C 1
ATOM 725 O O . TYR A 1 92 ? -2.088 -3.917 12.873 1.00 97.94 92 TYR A O 1
ATOM 733 N N . LEU A 1 93 ? -3.051 -3.197 10.969 1.00 97.56 93 LEU A N 1
ATOM 734 C CA . LEU A 1 93 ? -4.302 -2.783 11.593 1.00 97.56 93 LEU A CA 1
ATOM 735 C C . LEU A 1 93 ? -5.052 -3.959 12.216 1.00 97.56 93 LEU A C 1
ATOM 737 O O . LEU A 1 93 ? -5.524 -3.830 13.346 1.00 97.56 93 LEU A O 1
ATOM 741 N N . LYS A 1 94 ? -5.101 -5.116 11.540 1.00 97.00 94 LYS A N 1
ATOM 742 C CA . LYS A 1 94 ? -5.715 -6.332 12.095 1.00 97.00 94 LYS A CA 1
ATOM 743 C C . LYS A 1 94 ? -5.038 -6.769 13.388 1.00 97.00 94 LYS A C 1
ATOM 745 O O . LYS A 1 94 ? -5.727 -7.112 14.344 1.00 97.00 94 LYS A O 1
ATOM 750 N N . THR A 1 95 ? -3.706 -6.726 13.419 1.00 97.06 95 THR A N 1
ATOM 751 C CA . THR A 1 95 ? -2.913 -7.121 14.591 1.00 97.06 95 THR A CA 1
ATOM 752 C C . THR A 1 95 ? -3.109 -6.150 15.754 1.00 97.06 95 THR A C 1
ATOM 754 O O . THR A 1 95 ? -3.218 -6.569 16.904 1.00 97.06 95 THR A O 1
ATOM 757 N N . LYS A 1 96 ? -3.161 -4.844 15.472 1.00 97.00 96 LYS A N 1
ATOM 758 C CA . LYS A 1 96 ? -3.315 -3.805 16.499 1.00 97.00 96 LYS A CA 1
ATOM 759 C C . LYS A 1 96 ? -4.741 -3.668 17.024 1.00 97.00 96 LYS A C 1
ATOM 761 O O . LYS A 1 96 ? -4.912 -3.291 18.180 1.00 97.00 96 LYS A O 1
ATOM 766 N N . ASN A 1 97 ? -5.742 -4.010 16.216 1.00 96.25 97 ASN A N 1
ATOM 767 C CA . ASN A 1 97 ? -7.152 -3.773 16.519 1.00 96.25 97 ASN A CA 1
ATOM 768 C C . ASN A 1 97 ? -7.971 -5.079 16.416 1.00 96.25 97 ASN A C 1
ATOM 770 O O . ASN A 1 97 ? -8.884 -5.185 15.593 1.00 96.25 97 ASN A O 1
ATOM 774 N N . PRO A 1 98 ? -7.697 -6.099 17.258 1.00 94.75 98 PRO A N 1
ATOM 775 C CA . PRO A 1 98 ? -8.364 -7.404 17.175 1.00 94.75 98 PRO A CA 1
ATOM 776 C C . PRO A 1 98 ? -9.881 -7.339 17.416 1.00 94.75 98 PRO A C 1
ATOM 778 O O . PRO A 1 98 ? -10.602 -8.241 17.006 1.00 94.75 98 PRO A O 1
ATOM 781 N N . LYS A 1 99 ? -10.376 -6.276 18.063 1.00 94.69 99 LYS A N 1
ATOM 782 C CA . LYS A 1 99 ? -11.806 -6.071 18.347 1.00 94.69 99 LYS A CA 1
ATOM 783 C C . LYS A 1 99 ? -12.553 -5.280 17.266 1.00 94.69 99 LYS A C 1
ATOM 785 O O . LYS A 1 99 ? -13.775 -5.319 17.262 1.00 94.69 99 LYS A O 1
ATOM 790 N N . SER A 1 100 ? -11.841 -4.611 16.360 1.00 94.62 100 SER A N 1
ATOM 791 C CA . SER A 1 100 ? -12.412 -3.712 15.341 1.00 94.62 100 SER A CA 1
ATOM 792 C C . SER A 1 100 ? -12.202 -4.264 13.931 1.00 94.62 100 SER A C 1
ATOM 794 O O . SER A 1 100 ? -11.821 -3.554 13.004 1.00 94.62 100 SER A O 1
ATOM 796 N N . GLN A 1 101 ? -12.349 -5.582 13.765 1.00 94.31 101 GLN A N 1
ATOM 797 C CA . GLN A 1 101 ? -12.064 -6.244 12.485 1.00 94.31 101 GLN A CA 1
ATOM 798 C C . GLN A 1 101 ? -13.013 -5.796 11.369 1.00 94.31 101 GLN A C 1
ATOM 800 O O . GLN A 1 101 ? -12.611 -5.808 10.207 1.00 94.31 101 GLN A O 1
ATOM 805 N N . SER A 1 102 ? -14.238 -5.390 11.716 1.00 95.25 102 SER A N 1
ATOM 806 C CA . SER A 1 102 ? -15.209 -4.866 10.754 1.00 95.25 102 SER A CA 1
ATOM 807 C C . SER A 1 102 ? -14.729 -3.538 10.172 1.00 95.25 102 SER A C 1
ATOM 809 O O . SER A 1 102 ? -14.623 -3.401 8.959 1.00 95.25 102 SER A O 1
ATOM 811 N N . GLU A 1 103 ? -14.349 -2.593 11.030 1.00 96.19 103 GLU A N 1
ATOM 812 C CA . GLU A 1 103 ? -13.846 -1.270 10.652 1.00 96.19 103 GLU A CA 1
ATOM 813 C C . GLU A 1 103 ? -12.516 -1.379 9.903 1.00 96.19 103 GLU A C 1
ATOM 815 O O . GLU A 1 103 ? -12.312 -0.716 8.888 1.00 96.19 103 GLU A O 1
ATOM 820 N N . VAL A 1 104 ? -11.628 -2.282 10.340 1.00 97.38 104 VAL A N 1
ATOM 821 C CA . VAL A 1 104 ? -10.397 -2.595 9.600 1.00 97.38 104 VAL A CA 1
ATOM 822 C C . VAL A 1 104 ? -10.727 -3.126 8.205 1.00 97.38 104 VAL A C 1
ATOM 824 O O . VAL A 1 104 ? -10.086 -2.717 7.240 1.00 97.38 104 VAL A O 1
ATOM 827 N N . GLY A 1 105 ? -11.719 -4.010 8.079 1.00 96.00 105 GLY A N 1
ATOM 828 C CA . GLY A 1 105 ? -12.193 -4.512 6.791 1.00 96.00 105 GLY A CA 1
ATOM 829 C C . GLY A 1 105 ? -12.686 -3.388 5.880 1.00 96.00 105 GLY A C 1
ATOM 830 O O . GLY A 1 105 ? -12.206 -3.272 4.756 1.00 96.00 105 GLY A O 1
ATOM 831 N N . THR A 1 106 ? -13.567 -2.525 6.387 1.00 95.94 106 THR A N 1
ATOM 832 C CA . THR A 1 106 ? -14.113 -1.371 5.656 1.00 95.94 106 THR A CA 1
ATOM 833 C C . THR A 1 106 ? -13.021 -0.404 5.204 1.00 95.94 106 THR A C 1
ATOM 835 O O . THR A 1 106 ? -12.984 -0.015 4.038 1.00 95.94 106 THR A O 1
ATOM 838 N N . LEU A 1 107 ? -12.099 -0.041 6.100 1.00 96.56 107 LEU A N 1
ATOM 839 C CA . LEU A 1 107 ? -11.005 0.877 5.788 1.00 96.56 107 LEU A CA 1
ATOM 840 C C . LEU A 1 107 ? -10.061 0.296 4.726 1.00 96.56 107 LEU A C 1
ATOM 842 O O . LEU A 1 107 ? -9.640 1.008 3.816 1.00 96.56 107 LEU A O 1
ATOM 846 N N . VAL A 1 108 ? -9.730 -0.994 4.832 1.00 96.88 108 VAL A N 1
ATOM 847 C CA . VAL A 1 108 ? -8.852 -1.678 3.873 1.00 96.88 108 VAL A CA 1
ATOM 848 C C . VAL A 1 108 ? -9.535 -1.814 2.511 1.00 96.88 108 VAL A C 1
ATOM 850 O O . VAL A 1 108 ? -8.913 -1.495 1.504 1.00 96.88 108 VAL A O 1
ATOM 853 N N . GLU A 1 109 ? -10.806 -2.215 2.463 1.00 95.00 109 GLU A N 1
ATOM 854 C CA . GLU A 1 109 ? -11.587 -2.272 1.218 1.00 95.00 109 GLU A CA 1
ATOM 855 C C . GLU A 1 109 ? -11.649 -0.893 0.546 1.00 95.00 109 GLU A C 1
ATOM 857 O O . GLU A 1 109 ? -11.423 -0.767 -0.657 1.00 95.00 109 GLU A O 1
ATOM 862 N N . PHE A 1 110 ? -11.871 0.171 1.323 1.00 91.25 110 PHE A N 1
ATOM 863 C CA . PHE A 1 110 ? -11.857 1.534 0.801 1.00 91.25 110 PHE A CA 1
ATOM 864 C C . PHE A 1 110 ? -10.478 1.934 0.254 1.00 91.25 110 PHE A C 1
ATOM 866 O O . PHE A 1 110 ? -10.397 2.509 -0.834 1.00 91.25 110 PHE A O 1
ATOM 873 N N . LEU A 1 111 ? -9.393 1.582 0.954 1.00 93.19 111 LEU A N 1
ATOM 874 C CA . LEU A 1 111 ? -8.025 1.818 0.492 1.00 93.19 111 LEU A CA 1
ATOM 875 C C . LEU A 1 111 ? -7.752 1.123 -0.852 1.00 93.19 111 LEU A C 1
ATOM 877 O O . LEU A 1 111 ? -7.276 1.775 -1.778 1.00 93.19 111 LEU A O 1
ATOM 881 N N . TYR A 1 112 ? -8.075 -0.165 -0.984 1.00 91.00 112 TYR A N 1
ATOM 882 C CA . TYR A 1 112 ? -7.861 -0.918 -2.225 1.00 91.00 112 TYR A CA 1
ATOM 883 C C . TYR A 1 112 ? -8.744 -0.412 -3.364 1.00 91.00 112 TYR A C 1
ATOM 885 O O . TYR A 1 112 ? -8.245 -0.047 -4.428 1.00 91.00 112 TYR A O 1
ATOM 893 N N . SER A 1 113 ? -10.054 -0.357 -3.139 1.00 87.31 113 SER A N 1
ATOM 894 C CA . SER A 1 113 ? -11.034 -0.158 -4.206 1.00 87.31 113 SER A CA 1
ATOM 895 C C . SER A 1 113 ? -11.239 1.314 -4.561 1.00 87.31 113 SER A C 1
ATOM 897 O O . SER A 1 113 ? -11.312 1.653 -5.744 1.00 87.31 113 SER A O 1
ATOM 899 N N . SER A 1 114 ? -11.324 2.192 -3.557 1.00 82.12 114 SER A N 1
ATOM 900 C CA . SER A 1 114 ? -11.763 3.587 -3.733 1.00 82.12 114 SER A CA 1
ATOM 901 C C . SER A 1 114 ? -10.623 4.598 -3.753 1.00 82.12 114 SER A C 1
ATOM 903 O O . SER A 1 114 ? -10.785 5.672 -4.326 1.00 82.12 114 SER A O 1
ATOM 905 N N . VAL A 1 115 ? -9.476 4.271 -3.154 1.00 85.56 115 VAL A N 1
ATOM 906 C CA . VAL A 1 115 ? -8.296 5.144 -3.145 1.00 85.56 115 VAL A CA 1
ATOM 907 C C . VAL A 1 115 ? -7.288 4.671 -4.186 1.00 85.56 115 VAL A C 1
ATOM 909 O O . VAL A 1 115 ? -7.040 5.372 -5.166 1.00 85.56 115 VAL A O 1
ATOM 912 N N . LEU A 1 116 ? -6.752 3.460 -4.024 1.00 88.00 116 LEU A N 1
ATOM 913 C CA . LEU A 1 116 ? -5.650 2.966 -4.848 1.00 88.00 116 LEU A CA 1
ATOM 914 C C . LEU A 1 116 ? -6.102 2.371 -6.184 1.00 88.00 116 LEU A C 1
ATOM 916 O O . LEU A 1 116 ? -5.359 2.386 -7.155 1.00 88.00 116 LEU A O 1
ATOM 920 N N . GLY A 1 117 ? -7.311 1.822 -6.253 1.00 87.25 117 GLY A N 1
ATOM 921 C CA . GLY A 1 117 ? -7.814 1.165 -7.456 1.00 87.25 117 GLY A CA 1
ATOM 922 C C . GLY A 1 117 ? -7.061 -0.112 -7.856 1.00 87.25 117 GLY A C 1
ATOM 923 O O . GLY A 1 117 ? -7.271 -0.580 -8.975 1.00 87.25 117 GLY A O 1
ATOM 924 N N . VAL A 1 118 ? -6.254 -0.698 -6.970 1.00 90.75 118 VAL A N 1
ATOM 925 C CA . VAL A 1 118 ? -5.431 -1.898 -7.223 1.00 90.75 118 VAL A CA 1
ATOM 926 C C . VAL A 1 118 ? -6.128 -3.180 -6.762 1.00 90.75 118 VAL A C 1
ATOM 928 O O . VAL A 1 118 ? -7.101 -3.123 -6.008 1.00 90.75 118 VAL A O 1
ATOM 931 N N . ASP A 1 119 ? -5.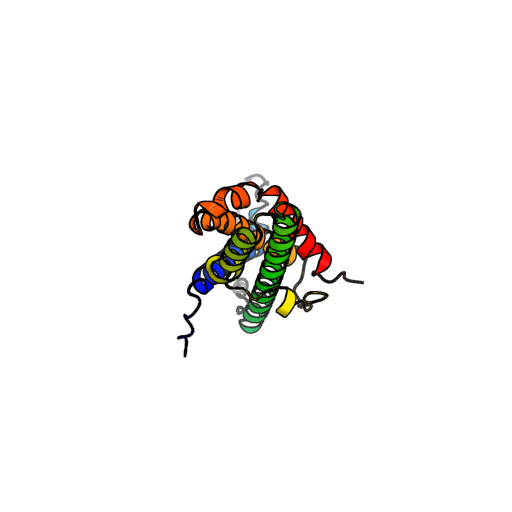642 -4.329 -7.225 1.00 92.88 119 ASP A N 1
ATOM 932 C CA . ASP A 1 119 ? -6.095 -5.646 -6.764 1.00 92.88 119 ASP A CA 1
ATOM 933 C C . ASP A 1 119 ? -5.442 -6.018 -5.422 1.00 92.88 119 ASP A C 1
ATOM 935 O O . ASP A 1 119 ? -4.396 -5.468 -5.055 1.00 92.88 119 ASP A O 1
ATOM 939 N N . TYR A 1 120 ? -6.065 -6.932 -4.674 1.00 93.69 120 TYR A N 1
ATOM 940 C CA . TYR A 1 120 ? -5.549 -7.418 -3.393 1.00 93.69 120 TYR A CA 1
ATOM 941 C C . TYR A 1 120 ? -4.220 -8.146 -3.572 1.00 93.69 120 TYR A C 1
ATOM 943 O O . TYR A 1 120 ? -4.068 -8.914 -4.517 1.00 93.69 120 TYR A O 1
ATOM 951 N N . TRP A 1 121 ? -3.265 -7.927 -2.660 1.00 97.38 121 TRP A N 1
ATOM 952 C CA . TRP A 1 121 ? -1.926 -8.518 -2.791 1.00 97.38 121 TRP A CA 1
ATOM 953 C C . TRP A 1 121 ? -2.008 -10.033 -2.827 1.00 97.38 121 TRP A C 1
ATOM 955 O O . TRP A 1 121 ? -1.348 -10.661 -3.634 1.00 97.38 121 TRP A O 1
ATOM 965 N N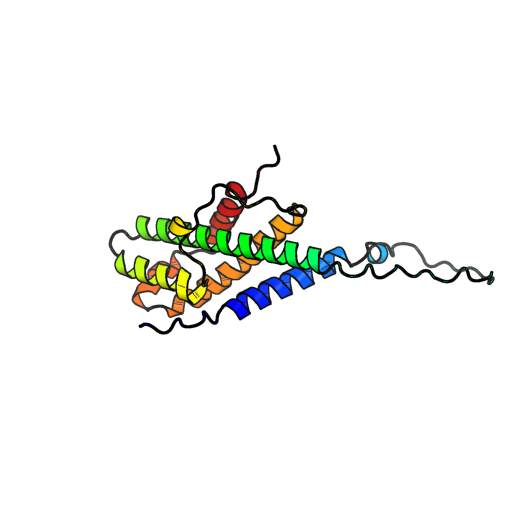 . GLU A 1 122 ? -2.881 -10.605 -2.006 1.00 96.31 122 GLU A N 1
ATOM 966 C CA . GLU A 1 122 ? -3.102 -12.045 -1.942 1.00 96.31 122 GLU A CA 1
ATOM 967 C C . GLU A 1 122 ? -3.561 -12.662 -3.278 1.00 96.31 122 GLU A C 1
ATOM 969 O O . GLU A 1 122 ? -3.403 -13.865 -3.466 1.00 96.31 122 GLU A O 1
ATOM 974 N N . ASP A 1 123 ? -4.091 -11.855 -4.206 1.00 95.94 123 ASP A N 1
ATOM 975 C CA . ASP A 1 123 ? -4.526 -12.296 -5.536 1.00 95.94 123 ASP A CA 1
ATOM 976 C C . ASP A 1 123 ? -3.459 -12.068 -6.627 1.00 95.94 123 ASP A C 1
ATOM 978 O O . ASP A 1 123 ? -3.505 -12.712 -7.676 1.00 95.94 123 ASP A O 1
ATOM 982 N N . VAL A 1 124 ? -2.515 -11.143 -6.408 1.00 94.25 124 VAL A N 1
ATOM 983 C CA . VAL A 1 124 ? -1.498 -10.717 -7.397 1.00 94.25 124 VAL A CA 1
ATOM 984 C C . VAL A 1 124 ? -0.065 -10.811 -6.865 1.00 94.25 124 VAL A C 1
ATOM 986 O O . VAL A 1 124 ? 0.837 -10.147 -7.374 1.00 94.25 124 VAL A O 1
ATOM 989 N N . GLU A 1 125 ? 0.137 -11.604 -5.816 1.00 95.06 125 GLU A N 1
ATOM 990 C CA . GLU A 1 125 ? 1.417 -11.759 -5.135 1.00 95.06 125 GLU A CA 1
ATOM 991 C C . GLU A 1 125 ? 2.491 -12.259 -6.103 1.00 95.06 125 GLU A C 1
ATOM 993 O O . GLU A 1 125 ? 2.300 -13.221 -6.849 1.00 95.06 125 GLU A O 1
ATOM 998 N N . VAL A 1 126 ? 3.645 -11.595 -6.065 1.00 92.94 126 VAL A N 1
ATOM 999 C CA . VAL A 1 126 ? 4.831 -11.964 -6.839 1.00 92.94 126 VAL A CA 1
ATOM 1000 C C . VAL A 1 126 ? 6.046 -12.032 -5.927 1.00 92.94 126 VAL A C 1
ATOM 1002 O O . VAL A 1 126 ? 6.154 -11.282 -4.957 1.00 92.94 126 VAL A O 1
ATOM 1005 N N . GLU A 1 127 ? 6.989 -12.909 -6.264 1.00 92.75 127 GLU A N 1
ATOM 1006 C CA . GLU A 1 127 ? 8.259 -13.024 -5.537 1.00 92.75 127 GLU A CA 1
ATOM 1007 C C . GLU A 1 127 ? 9.188 -11.837 -5.822 1.00 92.75 127 GLU A C 1
ATOM 1009 O O . GLU A 1 127 ? 9.896 -11.369 -4.934 1.00 92.75 127 GLU A O 1
ATOM 1014 N N . SER A 1 128 ? 9.185 -11.339 -7.060 1.00 92.88 128 SER A N 1
ATOM 1015 C CA . SER A 1 128 ? 9.929 -10.149 -7.474 1.00 92.88 128 SER A CA 1
ATOM 1016 C C . SER A 1 128 ? 9.271 -9.484 -8.683 1.00 92.88 128 SER A C 1
ATOM 1018 O O . SER A 1 128 ? 8.416 -10.073 -9.344 1.00 92.88 128 SER A O 1
ATOM 1020 N N . PHE A 1 129 ? 9.636 -8.232 -8.955 1.00 91.38 129 PHE A N 1
ATOM 1021 C CA . PHE A 1 129 ? 9.231 -7.540 -10.168 1.00 91.38 129 PHE A CA 1
ATOM 1022 C C . PHE A 1 129 ? 9.901 -8.159 -11.386 1.00 91.38 129 PHE A C 1
ATOM 1024 O O . PHE A 1 129 ? 11.095 -8.463 -11.359 1.00 91.38 129 PHE A O 1
ATOM 1031 N N . ASP A 1 130 ? 9.162 -8.198 -12.490 1.00 87.31 130 ASP A N 1
ATOM 1032 C CA . ASP A 1 130 ? 9.748 -8.498 -13.787 1.00 87.31 130 ASP A CA 1
ATOM 1033 C C . ASP A 1 130 ? 10.871 -7.505 -14.100 1.00 87.31 130 ASP A C 1
ATOM 1035 O O . ASP A 1 130 ? 10.697 -6.277 -14.019 1.00 87.31 130 ASP A O 1
ATOM 1039 N N . ALA A 1 131 ? 12.029 -8.061 -14.451 1.00 82.19 131 ALA A N 1
ATOM 1040 C CA . ALA A 1 131 ? 13.205 -7.294 -14.809 1.00 82.19 131 ALA A CA 1
ATOM 1041 C C . ALA A 1 131 ? 12.965 -6.546 -16.125 1.00 82.19 131 ALA A C 1
ATOM 1043 O O . ALA A 1 131 ? 12.685 -7.144 -17.164 1.00 82.19 131 ALA A O 1
ATOM 1044 N N . CYS A 1 132 ? 13.121 -5.228 -16.089 1.00 79.25 132 CYS A N 1
ATOM 1045 C CA . CYS A 1 132 ? 13.147 -4.376 -17.267 1.00 79.25 132 CYS A CA 1
ATOM 1046 C C . CYS A 1 132 ? 14.582 -3.909 -17.525 1.00 79.25 132 CYS A C 1
ATOM 1048 O O . CYS A 1 132 ? 15.336 -3.632 -16.594 1.00 79.25 132 CYS A O 1
ATOM 1050 N N . THR A 1 133 ? 14.953 -3.754 -18.798 1.00 72.44 133 THR A N 1
ATOM 1051 C CA . THR A 1 133 ? 16.288 -3.298 -19.234 1.00 72.44 133 THR A CA 1
ATOM 1052 C C . THR A 1 133 ? 16.736 -1.985 -18.578 1.00 72.44 133 THR A C 1
ATOM 1054 O O . THR A 1 133 ? 17.932 -1.732 -18.480 1.00 72.44 133 THR A O 1
ATOM 1057 N N . TYR A 1 134 ? 15.791 -1.168 -18.108 1.00 69.94 134 TYR A N 1
ATOM 1058 C CA . TYR A 1 134 ? 16.037 0.157 -17.537 1.00 69.94 134 TYR A CA 1
ATOM 1059 C C . TYR A 1 134 ? 15.732 0.244 -16.035 1.00 69.94 134 TYR A C 1
ATOM 1061 O O . TYR A 1 134 ? 15.618 1.345 -15.510 1.00 69.94 134 TYR A O 1
ATOM 1069 N N . ASP A 1 135 ? 15.608 -0.887 -15.331 1.00 76.00 135 ASP A N 1
ATOM 1070 C CA . ASP A 1 135 ? 15.428 -0.914 -13.872 1.00 76.00 135 ASP A CA 1
ATOM 1071 C C . ASP A 1 135 ? 16.736 -0.565 -13.138 1.00 76.00 135 ASP A C 1
ATOM 1073 O O . ASP A 1 135 ? 17.394 -1.406 -12.523 1.00 76.00 135 ASP A O 1
ATOM 1077 N N . ASP A 1 136 ? 17.122 0.705 -13.204 1.00 80.25 136 ASP A N 1
ATOM 1078 C CA . ASP A 1 136 ? 18.292 1.259 -12.533 1.00 80.25 136 ASP A CA 1
ATOM 1079 C C . ASP A 1 136 ? 17.953 1.871 -11.157 1.00 80.25 136 ASP A C 1
ATOM 1081 O O . ASP A 1 136 ? 16.802 1.923 -10.704 1.00 80.25 136 ASP A O 1
ATOM 1085 N N . ASN A 1 137 ? 18.985 2.369 -10.468 1.00 83.75 137 ASN A N 1
ATOM 1086 C CA . ASN A 1 137 ? 18.819 3.049 -9.180 1.00 83.75 137 ASN A CA 1
ATOM 1087 C C . ASN A 1 137 ? 17.917 4.291 -9.279 1.00 83.75 137 ASN A C 1
ATOM 1089 O O . ASN A 1 137 ? 17.248 4.629 -8.300 1.00 83.75 137 ASN A O 1
ATOM 1093 N N . ASN A 1 138 ? 17.870 4.955 -10.439 1.00 81.44 138 ASN A N 1
ATOM 1094 C CA . ASN A 1 138 ? 17.009 6.116 -10.648 1.00 81.44 138 ASN A CA 1
ATOM 1095 C C . ASN A 1 138 ? 15.543 5.697 -10.730 1.00 81.44 138 ASN A C 1
ATOM 1097 O O . ASN A 1 138 ? 14.708 6.275 -10.045 1.00 81.44 138 ASN A O 1
ATOM 1101 N N . THR A 1 139 ? 15.228 4.647 -11.485 1.00 82.25 139 THR A N 1
ATOM 1102 C CA . THR A 1 139 ? 13.874 4.092 -11.602 1.00 82.25 139 THR A CA 1
ATOM 1103 C C . THR A 1 139 ? 13.367 3.616 -10.245 1.00 82.25 139 THR A C 1
ATOM 1105 O O . THR A 1 139 ? 12.230 3.900 -9.861 1.00 82.25 139 THR A O 1
ATOM 1108 N N . LYS A 1 140 ? 14.243 2.983 -9.459 1.00 87.88 140 LYS A N 1
ATOM 1109 C CA . LYS A 1 140 ? 13.965 2.617 -8.067 1.00 87.88 140 LYS A CA 1
ATOM 1110 C C . LYS A 1 140 ? 13.654 3.837 -7.191 1.00 87.88 140 LYS A C 1
ATOM 1112 O O . LYS A 1 140 ? 12.671 3.823 -6.450 1.00 87.88 140 LYS A O 1
ATOM 1117 N N . ALA A 1 141 ? 14.454 4.901 -7.280 1.00 86.62 141 ALA A N 1
ATOM 1118 C CA . ALA A 1 141 ? 14.224 6.144 -6.541 1.00 86.62 141 ALA A CA 1
ATOM 1119 C C . ALA A 1 141 ? 12.918 6.845 -6.962 1.00 86.62 141 ALA A C 1
ATOM 1121 O O . ALA A 1 141 ? 12.160 7.309 -6.107 1.00 86.62 141 ALA A O 1
ATOM 1122 N N . SER A 1 142 ? 12.613 6.862 -8.260 1.00 84.31 142 SER A N 1
ATOM 1123 C CA . SER A 1 142 ? 11.366 7.403 -8.804 1.00 84.31 142 SER A CA 1
ATOM 1124 C C . SER A 1 142 ? 10.154 6.638 -8.295 1.00 84.31 142 SER A C 1
ATOM 1126 O O . SER A 1 142 ? 9.192 7.259 -7.845 1.00 84.31 142 SER A O 1
ATOM 1128 N N . LEU A 1 143 ? 10.215 5.303 -8.275 1.00 89.00 143 LEU A N 1
ATOM 1129 C CA . LEU A 1 143 ? 9.143 4.482 -7.721 1.00 89.00 143 LEU A CA 1
ATOM 1130 C C . LEU A 1 143 ? 8.918 4.782 -6.230 1.00 89.00 143 LEU A C 1
ATOM 1132 O O . LEU A 1 143 ? 7.778 4.970 -5.812 1.00 89.00 143 LEU A O 1
ATOM 1136 N N . ILE A 1 144 ? 9.985 4.913 -5.432 1.00 92.69 144 ILE A N 1
ATOM 1137 C CA . ILE A 1 144 ? 9.879 5.322 -4.018 1.00 92.69 144 ILE A CA 1
ATOM 1138 C C . ILE A 1 144 ? 9.171 6.680 -3.885 1.00 92.69 144 ILE A C 1
ATOM 1140 O O . ILE A 1 144 ? 8.297 6.837 -3.028 1.00 92.69 144 ILE A O 1
ATOM 1144 N N . SER A 1 145 ? 9.530 7.659 -4.719 1.00 88.62 145 SER A N 1
ATOM 1145 C CA . SER A 1 145 ? 8.932 9.002 -4.706 1.00 88.62 145 SER A CA 1
ATOM 1146 C C . SER A 1 145 ? 7.439 8.978 -5.066 1.00 88.62 145 SER A C 1
ATOM 1148 O O . SER A 1 145 ? 6.612 9.565 -4.357 1.00 88.62 145 SER A O 1
ATOM 1150 N N . ILE A 1 146 ? 7.081 8.224 -6.112 1.00 86.94 146 ILE A N 1
ATOM 1151 C CA . ILE A 1 146 ? 5.694 8.001 -6.545 1.00 86.94 146 ILE A CA 1
ATOM 1152 C C . ILE A 1 146 ? 4.881 7.391 -5.403 1.00 86.94 146 ILE A C 1
ATOM 1154 O O . ILE A 1 146 ? 3.856 7.945 -5.011 1.00 86.94 146 ILE A O 1
ATOM 1158 N N . LEU A 1 147 ? 5.366 6.297 -4.812 1.00 94.00 147 LEU A N 1
ATOM 1159 C CA . LEU A 1 147 ? 4.670 5.613 -3.722 1.00 94.00 147 LEU A CA 1
ATOM 1160 C C . LEU A 1 147 ? 4.523 6.505 -2.488 1.00 94.00 147 LEU A C 1
ATOM 1162 O O . LEU A 1 147 ? 3.470 6.514 -1.856 1.00 94.00 147 LEU A O 1
ATOM 1166 N N . THR A 1 148 ? 5.548 7.291 -2.158 1.00 93.38 148 THR A N 1
ATOM 1167 C CA . THR A 1 148 ? 5.491 8.228 -1.027 1.00 93.38 148 THR A CA 1
ATOM 1168 C C . THR A 1 148 ? 4.384 9.260 -1.231 1.00 93.38 148 THR A C 1
ATOM 1170 O O . THR A 1 148 ? 3.620 9.537 -0.306 1.00 93.38 148 THR A O 1
ATOM 1173 N N . THR A 1 149 ? 4.264 9.791 -2.448 1.00 90.25 149 THR A N 1
ATOM 1174 C CA . THR A 1 149 ? 3.202 10.739 -2.811 1.00 90.25 149 THR A CA 1
ATOM 1175 C C . THR A 1 149 ? 1.829 10.079 -2.727 1.00 90.25 149 THR A C 1
ATOM 1177 O O . THR A 1 149 ? 0.957 10.582 -2.019 1.00 90.25 149 THR A O 1
ATOM 1180 N N . ILE A 1 150 ? 1.671 8.903 -3.346 1.00 90.31 150 ILE A N 1
ATOM 1181 C CA . ILE A 1 150 ? 0.418 8.139 -3.332 1.00 90.31 150 ILE A CA 1
ATOM 1182 C C . ILE A 1 150 ? -0.043 7.869 -1.902 1.00 90.31 150 ILE A C 1
ATOM 1184 O O . ILE A 1 150 ? -1.197 8.125 -1.579 1.00 90.31 150 ILE A O 1
ATOM 1188 N N . PHE A 1 151 ? 0.828 7.381 -1.016 1.00 93.81 151 PHE A N 1
ATOM 1189 C CA . PHE A 1 151 ? 0.410 7.022 0.342 1.00 93.81 151 PHE A CA 1
ATOM 1190 C C . PHE A 1 151 ? 0.179 8.232 1.253 1.00 93.81 151 PHE A C 1
ATOM 1192 O O . PHE A 1 151 ? -0.634 8.153 2.177 1.00 93.81 151 PHE A O 1
ATOM 1199 N N . LYS A 1 152 ? 0.811 9.374 0.967 1.00 91.44 152 LYS A N 1
ATOM 1200 C CA . LYS A 1 152 ? 0.492 10.646 1.627 1.00 91.44 152 LYS A CA 1
ATOM 1201 C C . LYS A 1 152 ? -0.907 11.140 1.244 1.00 91.44 152 LYS A C 1
ATOM 1203 O O . LYS A 1 152 ? -1.686 11.542 2.114 1.00 91.44 152 LYS A O 1
ATOM 1208 N N . GLU A 1 153 ? -1.247 11.073 -0.040 1.00 88.56 153 GLU A N 1
ATOM 1209 C CA . GLU A 1 153 ? -2.588 11.408 -0.529 1.00 88.56 153 GLU A CA 1
ATOM 1210 C C . GLU A 1 153 ? -3.629 10.402 -0.036 1.00 88.56 153 GLU A C 1
ATOM 1212 O O . GLU A 1 153 ? -4.667 10.798 0.490 1.00 88.56 153 GLU A O 1
ATOM 1217 N N . ALA A 1 154 ? -3.320 9.106 -0.097 1.00 88.69 154 ALA A N 1
ATOM 1218 C CA . ALA A 1 154 ? -4.196 8.043 0.372 1.00 88.69 154 ALA A CA 1
ATOM 1219 C C . ALA A 1 154 ? -4.576 8.241 1.838 1.00 88.69 154 ALA A C 1
ATOM 1221 O O . ALA A 1 154 ? -5.756 8.224 2.170 1.00 88.69 154 ALA A O 1
ATOM 1222 N N . LYS A 1 155 ? -3.600 8.518 2.711 1.00 91.56 155 LYS A N 1
ATOM 1223 C CA . LYS A 1 155 ? -3.863 8.831 4.120 1.00 91.56 155 LYS A CA 1
ATOM 1224 C C . LYS A 1 155 ? -4.822 10.008 4.290 1.00 91.56 155 LYS A C 1
ATOM 1226 O O . LYS A 1 155 ? -5.719 9.945 5.125 1.00 91.56 155 LYS A O 1
ATOM 1231 N N . THR A 1 156 ? -4.648 11.056 3.489 1.00 89.62 156 THR A N 1
ATOM 1232 C CA . THR A 1 156 ? -5.533 12.229 3.506 1.00 89.62 156 THR A CA 1
ATOM 1233 C C . THR A 1 156 ? -6.950 11.866 3.064 1.00 89.62 156 THR A C 1
ATOM 1235 O O . THR A 1 156 ? -7.907 12.402 3.603 1.00 89.62 156 THR A O 1
ATOM 1238 N N . LEU A 1 157 ? -7.105 10.937 2.119 1.00 87.75 157 LEU A N 1
ATOM 1239 C CA . LEU A 1 157 ? -8.409 10.488 1.627 1.00 87.75 157 LEU A CA 1
ATOM 1240 C C . LEU A 1 157 ? -9.091 9.469 2.547 1.00 87.75 157 LEU A C 1
ATOM 1242 O O . LEU A 1 157 ? -10.319 9.413 2.572 1.00 87.75 157 LEU A O 1
ATOM 1246 N N . LEU A 1 158 ? -8.328 8.687 3.315 1.00 87.06 158 LEU A N 1
ATOM 1247 C CA . LEU A 1 158 ? -8.861 7.656 4.212 1.00 87.06 158 LEU A CA 1
ATOM 1248 C C . LEU A 1 158 ? -9.742 8.222 5.332 1.00 87.06 158 LEU A C 1
ATOM 1250 O O . LEU A 1 158 ? -10.594 7.504 5.847 1.00 87.06 158 LEU A O 1
ATOM 1254 N N . VAL A 1 159 ? -9.600 9.506 5.672 1.00 88.31 159 VAL A N 1
ATOM 1255 C CA . VAL A 1 159 ? -10.487 10.180 6.638 1.00 88.31 159 VAL A CA 1
ATOM 1256 C C . VAL A 1 159 ? -11.947 10.246 6.166 1.00 88.31 159 VAL A C 1
ATOM 1258 O O . VAL A 1 159 ? -12.833 10.472 6.980 1.00 88.31 159 VAL A O 1
ATOM 1261 N N . ASN A 1 160 ? -12.209 10.033 4.869 1.00 84.12 160 ASN A N 1
ATOM 1262 C CA . ASN A 1 160 ? -13.541 10.136 4.267 1.00 84.12 160 ASN A CA 1
ATOM 1263 C C . ASN A 1 160 ? -14.335 8.818 4.251 1.00 84.12 160 ASN A C 1
ATOM 1265 O O . ASN A 1 160 ? -15.429 8.805 3.693 1.00 84.12 160 ASN A O 1
ATOM 1269 N N . VAL A 1 161 ? -13.801 7.705 4.774 1.00 84.81 161 VAL A N 1
ATOM 1270 C CA . VAL A 1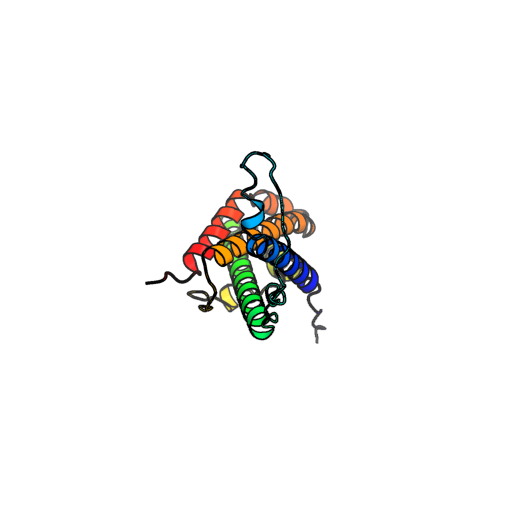 161 ? -14.488 6.403 4.678 1.00 84.81 161 VAL A CA 1
ATOM 1271 C C . VAL A 1 161 ? -15.734 6.334 5.568 1.00 84.81 161 VAL A C 1
ATOM 1273 O O . VAL A 1 161 ? -16.841 6.164 5.068 1.00 84.81 161 VAL A O 1
ATOM 1276 N N . ASP A 1 162 ? -15.543 6.457 6.879 1.00 86.62 162 ASP A N 1
ATOM 1277 C CA . ASP A 1 162 ? -16.554 6.405 7.932 1.00 86.62 162 ASP A CA 1
ATOM 1278 C C . ASP A 1 162 ? -15.919 6.928 9.230 1.00 86.62 162 ASP A C 1
ATOM 1280 O O . ASP A 1 162 ? -14.737 6.678 9.495 1.00 86.62 162 ASP A O 1
ATOM 1284 N N . GLU A 1 163 ? -16.692 7.639 10.051 1.00 89.50 163 GLU A N 1
ATOM 1285 C CA . GLU A 1 163 ? -16.205 8.245 11.295 1.00 89.50 163 GLU A CA 1
ATOM 1286 C C . GLU A 1 163 ? -15.662 7.194 12.283 1.00 89.50 163 GLU A C 1
ATOM 1288 O O . GLU A 1 163 ? -14.654 7.426 12.953 1.00 89.50 163 GLU A O 1
ATOM 1293 N N . SER A 1 164 ? -16.249 5.990 12.307 1.00 90.81 164 SER A N 1
ATOM 1294 C CA . SER A 1 164 ? -15.785 4.870 13.142 1.00 90.81 164 SER A CA 1
ATOM 1295 C C . SER A 1 164 ? -14.378 4.380 12.782 1.00 90.81 164 SER A C 1
ATOM 1297 O O . SER A 1 164 ? -13.701 3.772 13.613 1.00 90.81 164 SER A O 1
ATOM 1299 N N . CYS A 1 165 ? -13.904 4.669 11.567 1.00 92.62 165 CYS A N 1
ATOM 1300 C CA . CYS A 1 165 ? -12.579 4.280 11.097 1.00 92.62 165 CYS A CA 1
ATOM 1301 C C . CYS A 1 165 ? -11.497 5.322 11.418 1.00 92.62 165 CYS A C 1
ATOM 1303 O O . CYS A 1 165 ? -10.312 5.008 11.284 1.00 92.62 165 CYS A O 1
ATOM 1305 N N . LEU A 1 166 ? -11.851 6.535 11.866 1.00 92.69 166 LEU A N 1
ATOM 1306 C CA . LEU A 1 166 ? -10.876 7.598 12.154 1.00 92.69 166 LEU A CA 1
ATOM 1307 C C . LEU A 1 166 ? -9.770 7.166 13.133 1.00 92.69 166 LEU A C 1
ATOM 1309 O O . LEU A 1 166 ? -8.597 7.371 12.804 1.00 92.69 166 LEU A O 1
ATOM 1313 N N . PRO A 1 167 ? -10.064 6.469 14.253 1.00 94.31 167 PRO A N 1
ATOM 1314 C CA . PRO A 1 167 ? -9.017 6.006 15.165 1.00 94.31 167 PRO A CA 1
ATOM 1315 C C . PRO A 1 167 ? -8.042 5.009 14.525 1.00 94.31 167 PRO A C 1
ATOM 1317 O O . PRO A 1 167 ? -6.925 4.828 15.009 1.00 94.31 167 PRO A O 1
ATOM 1320 N N . LEU A 1 168 ? -8.448 4.322 13.452 1.00 96.31 168 LEU A N 1
ATOM 1321 C CA . LEU A 1 168 ? -7.572 3.431 12.691 1.00 96.31 168 LEU A CA 1
ATOM 1322 C C . LEU A 1 168 ? -6.667 4.233 11.751 1.00 96.31 168 LEU A C 1
ATOM 1324 O O . LEU A 1 168 ? -5.480 3.931 11.650 1.00 96.31 168 LEU A O 1
ATOM 1328 N N . VAL A 1 169 ? -7.201 5.273 11.102 1.00 94.62 169 VAL A N 1
ATOM 1329 C CA . VAL A 1 169 ? -6.433 6.167 10.219 1.00 94.62 169 VAL A CA 1
ATOM 1330 C C . VAL A 1 169 ? -5.349 6.914 11.000 1.00 94.62 169 VAL A C 1
ATOM 1332 O O . VAL A 1 169 ? -4.220 7.027 10.524 1.00 94.62 169 VAL A O 1
ATOM 1335 N N . GLU A 1 170 ? -5.640 7.353 12.225 1.00 94.12 170 GLU A N 1
ATOM 1336 C CA . GLU A 1 170 ? -4.674 8.033 13.102 1.00 94.12 170 GLU A CA 1
ATOM 1337 C C . GLU A 1 170 ? -3.457 7.164 13.459 1.00 94.12 170 GLU A C 1
ATOM 1339 O O . GLU A 1 170 ? -2.352 7.679 13.649 1.00 94.12 170 GLU A O 1
ATOM 1344 N N . GLN A 1 171 ? -3.619 5.836 13.489 1.00 95.06 171 GLN A N 1
ATOM 1345 C CA . GLN A 1 171 ? -2.509 4.903 13.720 1.00 95.06 171 GLN A CA 1
ATOM 1346 C C . GLN A 1 171 ? -1.547 4.832 12.522 1.00 95.06 171 GLN A C 1
ATOM 1348 O O . GLN A 1 171 ? -0.390 4.426 12.674 1.00 95.06 171 GLN A O 1
ATOM 1353 N N . LEU A 1 172 ? -1.992 5.228 11.325 1.00 95.50 172 LEU A N 1
ATOM 1354 C CA . LEU A 1 172 ? -1.212 5.166 10.092 1.00 95.50 172 LEU A CA 1
ATOM 1355 C C . LEU A 1 172 ? -0.309 6.397 9.963 1.00 95.50 172 LEU A C 1
ATOM 1357 O O . LEU A 1 172 ? -0.653 7.425 9.376 1.00 95.50 172 LEU A O 1
ATOM 1361 N N . SER A 1 173 ? 0.891 6.305 10.530 1.00 94.25 173 SER A N 1
ATOM 1362 C CA . SER A 1 173 ? 1.900 7.363 10.410 1.00 94.25 173 SER A CA 1
ATOM 1363 C C . SER A 1 173 ? 2.633 7.336 9.065 1.00 94.25 173 SER A C 1
ATOM 1365 O O . SER A 1 173 ? 2.863 6.279 8.479 1.00 94.25 173 SER A O 1
ATOM 1367 N N . ASP A 1 174 ? 3.109 8.499 8.625 1.00 92.94 174 ASP A N 1
ATOM 1368 C CA . ASP A 1 174 ? 3.914 8.635 7.404 1.00 92.94 174 ASP A CA 1
ATOM 1369 C C . ASP A 1 174 ? 5.203 7.801 7.501 1.00 92.94 174 ASP A C 1
ATOM 1371 O O . ASP A 1 174 ? 5.677 7.242 6.515 1.00 92.94 174 ASP A O 1
ATOM 1375 N N . LYS A 1 175 ? 5.732 7.638 8.722 1.00 95.06 175 LYS A N 1
ATOM 1376 C CA . LYS A 1 175 ? 6.882 6.775 9.012 1.00 95.06 175 LYS A CA 1
ATOM 1377 C C . LYS A 1 175 ? 6.582 5.294 8.760 1.00 95.06 175 LYS A C 1
ATOM 1379 O O . LYS A 1 175 ? 7.463 4.582 8.281 1.00 95.06 175 LYS A O 1
ATOM 1384 N N . LEU A 1 176 ? 5.371 4.823 9.077 1.00 96.06 176 LEU A N 1
ATOM 1385 C CA . LEU A 1 176 ? 4.964 3.446 8.774 1.00 96.06 176 LEU A CA 1
ATOM 1386 C C . LEU A 1 176 ? 4.898 3.232 7.264 1.00 96.06 176 LEU A C 1
ATOM 1388 O O . LEU A 1 176 ? 5.508 2.286 6.772 1.00 96.06 176 LEU A O 1
ATOM 1392 N N . PHE A 1 177 ? 4.253 4.145 6.532 1.00 96.88 177 PHE A N 1
ATOM 1393 C CA . PHE A 1 177 ? 4.198 4.059 5.073 1.00 96.88 177 PHE A CA 1
ATOM 1394 C C . PHE A 1 177 ? 5.587 4.097 4.445 1.00 96.88 177 PHE A C 1
ATOM 1396 O O . PHE A 1 177 ? 5.900 3.227 3.641 1.00 96.88 177 PHE A O 1
ATOM 1403 N N . ALA A 1 178 ? 6.458 5.017 4.868 1.00 96.12 178 ALA A N 1
ATOM 1404 C CA . ALA A 1 178 ? 7.837 5.061 4.391 1.00 96.12 178 ALA A CA 1
ATOM 1405 C C . ALA A 1 178 ? 8.565 3.728 4.635 1.00 96.12 178 ALA A C 1
ATOM 1407 O O . ALA A 1 178 ? 9.226 3.212 3.737 1.00 96.12 178 ALA A O 1
ATOM 1408 N N . SER A 1 179 ? 8.399 3.126 5.818 1.00 97.88 179 SER A N 1
ATOM 1409 C CA . SER A 1 179 ? 8.993 1.822 6.124 1.00 97.88 179 SER A CA 1
ATOM 1410 C C . SER A 1 179 ? 8.444 0.699 5.242 1.00 97.88 179 SER A C 1
ATOM 1412 O O . SER A 1 179 ? 9.218 -0.154 4.819 1.00 97.88 179 SER A O 1
ATOM 1414 N N . TRP A 1 180 ? 7.137 0.663 4.977 1.00 98.12 180 TRP A N 1
ATOM 1415 C CA . TRP A 1 180 ? 6.527 -0.374 4.137 1.00 98.12 180 TRP A CA 1
ATOM 1416 C C . TRP A 1 180 ? 6.844 -0.194 2.657 1.00 98.12 180 TRP A C 1
ATOM 1418 O O . TRP A 1 180 ? 7.024 -1.187 1.964 1.00 98.12 180 TRP A O 1
ATOM 1428 N N . ILE A 1 181 ? 6.978 1.045 2.185 1.00 97.88 181 ILE A N 1
ATOM 1429 C CA . ILE A 1 181 ? 7.458 1.343 0.833 1.00 97.88 181 ILE A CA 1
ATOM 1430 C C . ILE A 1 181 ? 8.885 0.820 0.674 1.00 97.88 181 ILE A C 1
ATOM 1432 O O . ILE A 1 181 ? 9.168 0.098 -0.275 1.00 97.88 181 ILE A O 1
ATOM 1436 N N . GLN A 1 182 ? 9.780 1.117 1.621 1.00 96.50 182 GLN A N 1
ATOM 1437 C CA . GLN A 1 182 ? 11.148 0.592 1.570 1.00 96.50 182 GLN A CA 1
ATOM 1438 C C . GLN A 1 182 ? 11.183 -0.940 1.639 1.00 96.50 182 GLN A C 1
ATOM 1440 O O . GLN A 1 182 ? 11.975 -1.555 0.931 1.00 96.50 182 GLN A O 1
ATOM 1445 N N . ASP A 1 183 ? 10.315 -1.560 2.444 1.00 95.12 183 ASP A N 1
ATOM 1446 C CA . ASP A 1 183 ? 10.162 -3.020 2.504 1.00 95.12 183 ASP A CA 1
ATOM 1447 C C . ASP A 1 183 ? 9.711 -3.598 1.153 1.00 95.12 183 ASP A C 1
ATOM 1449 O O . ASP A 1 183 ? 10.347 -4.517 0.647 1.00 95.12 183 ASP A O 1
ATOM 1453 N N . ALA A 1 184 ? 8.686 -3.015 0.524 1.00 95.12 184 ALA A N 1
ATOM 1454 C CA . ALA A 1 184 ? 8.204 -3.429 -0.794 1.00 95.12 184 ALA A CA 1
ATOM 1455 C C . ALA A 1 184 ? 9.322 -3.362 -1.842 1.00 95.12 184 ALA A C 1
ATOM 1457 O O . ALA A 1 184 ? 9.587 -4.327 -2.550 1.00 95.12 184 ALA A O 1
ATOM 1458 N N . ILE A 1 185 ? 10.043 -2.242 -1.889 1.00 94.06 185 ILE A N 1
ATOM 1459 C CA . ILE A 1 185 ? 11.144 -2.039 -2.831 1.00 94.06 185 ILE A CA 1
ATOM 1460 C C . ILE A 1 185 ? 12.327 -2.958 -2.529 1.00 94.06 185 ILE A C 1
ATOM 1462 O O . ILE A 1 185 ? 13.028 -3.380 -3.439 1.00 94.06 185 ILE A O 1
ATOM 1466 N N . LYS A 1 186 ? 12.604 -3.265 -1.265 1.00 92.25 186 LYS A N 1
ATOM 1467 C CA . LYS A 1 186 ? 13.683 -4.188 -0.915 1.00 92.25 186 LYS A CA 1
ATOM 1468 C C . LYS A 1 186 ? 13.346 -5.625 -1.313 1.00 92.25 186 LYS A C 1
ATOM 1470 O O . LYS A 1 186 ? 14.235 -6.318 -1.790 1.00 92.25 186 LYS A O 1
ATOM 1475 N N . ASN A 1 187 ? 12.108 -6.055 -1.083 1.00 91.81 187 ASN A N 1
ATOM 1476 C CA . ASN A 1 187 ? 11.712 -7.452 -1.252 1.00 91.81 187 ASN A CA 1
ATOM 1477 C C . ASN A 1 187 ? 11.354 -7.782 -2.701 1.00 91.81 187 ASN A C 1
ATOM 1479 O O . ASN A 1 187 ? 11.664 -8.871 -3.159 1.00 91.81 187 ASN A O 1
ATOM 1483 N N . LEU A 1 188 ? 10.725 -6.846 -3.415 1.00 93.19 188 LEU A N 1
ATOM 1484 C CA . LEU A 1 188 ? 10.244 -7.086 -4.773 1.00 93.19 188 LEU A CA 1
ATOM 1485 C C . LEU A 1 188 ? 11.256 -6.666 -5.841 1.00 93.19 188 LEU A C 1
ATOM 1487 O O . LEU A 1 188 ? 11.190 -7.151 -6.964 1.00 93.19 188 LEU A O 1
ATOM 1491 N N . TRP A 1 189 ? 12.197 -5.766 -5.541 1.00 90.62 189 TRP A N 1
ATOM 1492 C CA . TRP A 1 189 ? 13.197 -5.379 -6.536 1.00 90.62 189 TRP A CA 1
ATOM 1493 C C . TRP A 1 189 ? 14.234 -6.493 -6.698 1.00 90.62 189 TRP A C 1
ATOM 1495 O O . TRP A 1 189 ? 14.841 -6.879 -5.696 1.00 90.62 189 TRP A O 1
ATOM 1505 N N . PRO A 1 190 ? 14.495 -6.977 -7.925 1.00 78.81 190 PRO A N 1
ATOM 1506 C CA . PRO A 1 190 ? 15.470 -8.034 -8.145 1.00 78.81 190 PRO A CA 1
ATOM 1507 C C . PRO A 1 190 ? 16.837 -7.645 -7.574 1.00 78.81 190 PRO A C 1
ATOM 1509 O O . PRO A 1 190 ? 17.391 -6.595 -7.909 1.00 78.81 190 PRO A O 1
ATOM 1512 N N . THR A 1 191 ? 17.407 -8.491 -6.718 1.00 65.50 191 THR A N 1
ATOM 1513 C CA . THR A 1 191 ? 18.837 -8.424 -6.411 1.00 65.50 191 THR A CA 1
ATOM 1514 C C . THR A 1 191 ? 19.589 -8.880 -7.652 1.00 65.50 191 THR A C 1
ATOM 1516 O O . THR A 1 191 ? 19.583 -10.068 -7.970 1.00 65.50 191 THR A O 1
ATOM 1519 N N . THR A 1 192 ? 20.229 -7.945 -8.358 1.00 54.22 192 THR A N 1
ATOM 1520 C CA . THR A 1 192 ? 21.259 -8.276 -9.349 1.00 54.22 192 THR A CA 1
ATOM 1521 C C . THR A 1 192 ? 22.294 -9.158 -8.659 1.00 54.22 192 THR A C 1
ATOM 1523 O O . THR A 1 192 ? 22.994 -8.688 -7.759 1.00 54.22 192 THR A O 1
ATOM 1526 N N . THR A 1 193 ? 22.290 -10.442 -9.009 1.00 38.97 193 THR A N 1
ATOM 1527 C CA . THR A 1 193 ? 23.247 -11.449 -8.540 1.00 38.97 193 THR A CA 1
ATOM 1528 C C . THR A 1 193 ? 24.468 -11.453 -9.439 1.00 38.97 193 THR A C 1
ATOM 1530 O O . THR A 1 193 ? 24.300 -11.200 -10.654 1.00 38.97 193 THR A O 1
#

Solvent-accessible surface area (backbone atoms only — not comparable to full-atom values): 11872 Å² total; per-residue (Å²): 133,83,80,81,72,76,73,79,54,58,59,56,55,49,50,53,52,49,53,50,47,53,52,52,47,51,66,71,65,55,59,74,81,77,76,69,87,83,74,81,94,73,90,81,86,85,82,94,74,83,83,74,79,81,77,59,82,72,78,68,75,77,54,60,70,58,55,51,53,53,50,54,50,52,50,50,53,48,45,52,41,52,17,46,40,51,44,53,50,45,54,50,47,46,71,75,34,76,88,45,51,66,47,46,47,54,53,44,50,40,44,33,62,74,61,67,63,42,66,59,30,94,81,68,71,68,80,48,55,84,88,54,102,73,72,42,75,64,51,53,51,50,51,52,52,52,50,53,51,51,53,56,51,43,59,66,53,56,67,72,74,47,80,87,37,41,76,59,54,71,69,64,44,70,67,55,52,53,52,39,50,51,48,43,54,62,58,27,46,72,77,89,124

Secon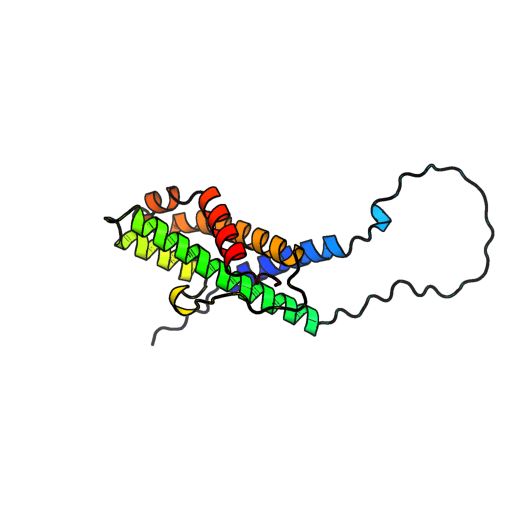dary structure (DSSP, 8-state):
-------TTHHHHHHHHHHHHHHHHHHHHS-GGGS---S------------------------HHHHHHHHHHHHHHHHHHHHHHHHHHHHHHHHH-TT-HHHHHHHHHIIIIIII-PPPHHHH--SSPPP-TT--HHHHHHHHHHHHHHHHHHHHHHTTS-GGGHHHHHT--HHHHHHHHHHHHHHHS----

Nearest PDB structures (foldseek):
  5voy-assembly1_V  TM=2.900E-01  e=5.636E+00  Saccharomyces cerevisiae S288C
  4tod-assembly1_D  TM=2.777E-01  e=6.218E+00  Pseudomonas aeruginosa PAO1
  4to9-assembly1_F  TM=2.195E-01  e=4.631E+00  Pseudomonas aeruginosa PAO1
  7zet-assembly2_A  TM=1.705E-01  e=7.205E+00  Homo sapiens

Sequence (193 aa):
MLKKSIKNNYLIFLIVITFVFISCFLSAFIPSAFADDKKDPKEKTTPVSESPQSQGPKLEVVNYNLFQSIQDSLSTKTSLSCSYVAYKTKLYLKTKNPKSQSEVGTLVEFLYSSVLGVDYWEDVEVESFDACTYDDNNTKASLISILTTIFKEAKTLLVNVDESCLPLVEQLSDKLFASWIQDAIKNLWPTTT

pLDDT: mean 74.44, std 23.13, range [30.08, 98.19]

Mean predicted aligned error: 14.22 Å

Radius of gyration: 23.17 Å; Cα contacts (8 Å, |Δi|>4): 124; chains: 1; bounding box: 65×52×61 Å